Protein AF-A0A535HP55-F1 (afdb_monomer)

Sequence (329 aa):
MASTDVAVPRAIARPRLSALLEREGLVVGVVSAYAASVAYRLPLRVAQDAWFALVGGRQVVRHGLPGSDTLTYWTVGKHWIDQQWIAQAASYGLYSVGGIKLFALSHLALVVLALALVVVAARRRGASPRAVAWTAIVVVYLLALAAGHARTQSFAYPLFALVLLLLLDDVRRPSRRVFLVLPLLALWANVHGSVVLGALLVALHGALVMLRGDRSSRALVRGGLLVAGSAFSLIATPWFAGTLGYYRSTLFNSSFKDILSEWRAPTLTLELLPLYLLAGGALWLLGRNRRRFTAFEQLALLLLLALAFVAQRNIVWLSSPASSSRLRR

Mean predicted aligned error: 6.88 Å

pLDDT: mean 88.11, std 13.31, range [34.81, 98.75]

Radius of gyration: 22.75 Å; Cα contacts (8 Å, |Δi|>4): 404; chains: 1; bounding box: 88×62×53 Å

Secondary structure (DSSP, 8-state):
-------PPP-----HHHHHHHHHHHHHHHHHHHHHHHHHHGGGG--HHHHHHHHHHHHHHHH-S-SB--S-TTTTTSB---TTHHHHHHHHHHHHHHHHHHHHHHHHHHHHHHHHHHHHHHHHTT--HHHHHHHHHHHHHHHHHHS-S--GGGGHHHHHHHHHHHHHHHHHS--GGGGGHHHHHHHHTTT-TTHHHHHHHHHHHHHHHHHSS-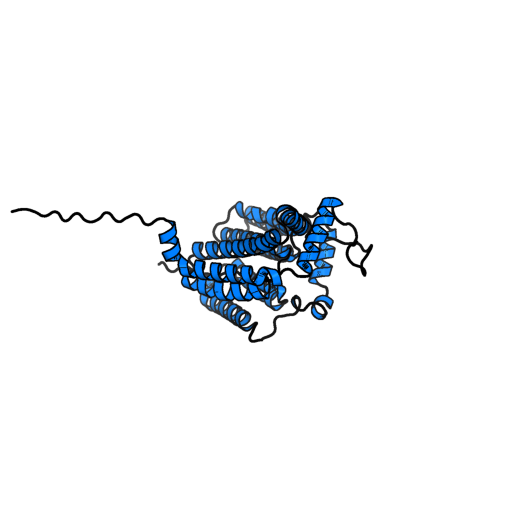--HHHHHHHHHHHHHHHHHHT-STTTTHHHHHHHHHHS-THHHHH-GGGSPPPS-TTTHHHHHHHHHHHHHHHHTGGGS-HHHHHHHHHHHHHHHH-GGGGGGG-----------

Structure (mmCIF, N/CA/C/O backbone):
data_AF-A0A535HP55-F1
#
_entry.id   AF-A0A535HP55-F1
#
loop_
_atom_site.group_PDB
_atom_site.id
_atom_site.type_symbol
_atom_site.label_atom_id
_atom_site.label_alt_id
_atom_site.label_comp_id
_atom_site.label_asym_id
_atom_site.label_entity_id
_atom_site.label_seq_id
_atom_site.pdbx_PDB_ins_code
_atom_site.Cartn_x
_atom_site.Cartn_y
_atom_site.Cartn_z
_atom_site.occupancy
_atom_site.B_iso_or_equiv
_atom_site.auth_seq_id
_atom_site.auth_comp_id
_atom_site.auth_asym_id
_atom_site.auth_atom_id
_atom_site.pdbx_PDB_model_num
ATOM 1 N N . MET A 1 1 ? -63.152 40.080 3.992 1.00 45.03 1 MET A N 1
ATOM 2 C CA . MET A 1 1 ? -61.858 39.682 4.589 1.00 45.03 1 MET A CA 1
ATOM 3 C C . MET A 1 1 ? -61.234 38.637 3.679 1.00 45.03 1 MET A C 1
ATOM 5 O O . MET A 1 1 ? -61.712 37.515 3.660 1.00 45.03 1 MET A O 1
ATOM 9 N N . ALA A 1 2 ? -60.267 39.028 2.846 1.00 44.81 2 ALA A N 1
ATOM 10 C CA . ALA A 1 2 ? -59.559 38.111 1.953 1.00 44.81 2 ALA A CA 1
ATOM 11 C C . ALA A 1 2 ? -58.300 37.599 2.668 1.00 44.81 2 ALA A C 1
ATOM 13 O O . ALA A 1 2 ? -57.432 38.398 3.013 1.00 44.81 2 ALA A O 1
ATOM 14 N N . SER A 1 3 ? -58.221 36.292 2.928 1.00 47.88 3 SER A N 1
ATOM 15 C CA . SER A 1 3 ? -57.005 35.644 3.421 1.00 47.88 3 SER A CA 1
ATOM 16 C C . SER A 1 3 ? -56.069 35.383 2.243 1.00 47.88 3 SER A C 1
ATOM 18 O O . SER A 1 3 ? -56.343 34.540 1.391 1.00 47.88 3 SER A O 1
ATOM 20 N N . THR A 1 4 ? -54.963 36.115 2.175 1.00 49.06 4 THR A N 1
ATOM 21 C CA . THR A 1 4 ? -53.858 35.797 1.271 1.00 49.06 4 THR A CA 1
ATOM 22 C C . THR A 1 4 ? -53.054 34.645 1.866 1.00 49.06 4 THR A C 1
ATOM 24 O O . THR A 1 4 ? -52.194 34.865 2.720 1.00 49.06 4 THR A O 1
ATOM 27 N N . ASP A 1 5 ? -53.341 33.422 1.421 1.00 49.50 5 ASP A N 1
ATOM 28 C CA . ASP A 1 5 ? -52.469 32.269 1.638 1.00 49.50 5 ASP A CA 1
ATOM 29 C C . ASP A 1 5 ? -51.165 32.485 0.861 1.00 49.50 5 ASP A C 1
ATOM 31 O O . ASP A 1 5 ? -51.090 32.339 -0.361 1.00 49.50 5 ASP A O 1
ATOM 35 N N . VAL A 1 6 ? -50.117 32.878 1.584 1.00 53.69 6 VAL A N 1
ATOM 36 C CA . VAL A 1 6 ? -48.756 32.937 1.054 1.00 53.69 6 VAL A CA 1
ATOM 37 C C . VAL A 1 6 ? -48.265 31.501 0.902 1.00 53.69 6 VAL A C 1
ATOM 39 O O . VAL A 1 6 ? -47.894 30.842 1.873 1.00 53.69 6 VAL A O 1
ATOM 42 N N . ALA A 1 7 ? -48.277 31.004 -0.334 1.00 50.25 7 ALA A N 1
ATOM 43 C CA . ALA A 1 7 ? -47.718 29.709 -0.684 1.00 50.25 7 ALA A CA 1
ATOM 44 C C . ALA A 1 7 ? -46.227 29.655 -0.303 1.00 50.25 7 ALA A C 1
ATOM 46 O O . ALA A 1 7 ? -45.380 30.295 -0.927 1.00 50.25 7 ALA A O 1
ATOM 47 N N . VAL A 1 8 ? -45.903 28.874 0.729 1.00 51.91 8 VAL A N 1
ATOM 48 C CA . VAL A 1 8 ? -44.522 28.571 1.121 1.00 51.91 8 VAL A CA 1
ATOM 49 C C . VAL A 1 8 ? -43.860 27.788 -0.023 1.00 51.91 8 VAL A C 1
ATOM 51 O O . VAL A 1 8 ? -44.357 26.714 -0.381 1.00 51.91 8 VAL A O 1
ATOM 54 N N . PRO A 1 9 ? -42.747 28.265 -0.613 1.00 48.34 9 PRO A N 1
ATOM 55 C CA . PRO A 1 9 ? -42.081 27.546 -1.691 1.00 48.34 9 PRO A CA 1
ATOM 56 C C . PRO A 1 9 ? -41.613 26.174 -1.198 1.00 48.34 9 PRO A C 1
ATOM 58 O O . PRO A 1 9 ? -40.853 26.072 -0.232 1.00 48.34 9 PRO A O 1
ATOM 61 N N . ARG A 1 10 ? -42.051 25.101 -1.868 1.00 52.50 10 ARG A N 1
ATOM 62 C CA . ARG A 1 10 ? -41.537 23.745 -1.628 1.00 52.50 10 ARG A CA 1
ATOM 63 C C . ARG A 1 10 ? -40.021 23.757 -1.824 1.00 52.50 10 ARG A C 1
ATOM 65 O O . ARG A 1 10 ? -39.540 24.060 -2.913 1.00 52.50 10 ARG A O 1
ATOM 72 N N . ALA A 1 11 ? -39.278 23.422 -0.769 1.00 54.50 11 ALA A N 1
ATOM 73 C CA . ALA A 1 11 ? -37.826 23.317 -0.807 1.00 54.50 11 ALA A CA 1
ATOM 74 C C . ALA A 1 11 ? -37.400 22.380 -1.948 1.00 54.50 11 ALA A C 1
ATOM 76 O O . ALA A 1 11 ? -37.689 21.183 -1.926 1.00 54.50 11 ALA A O 1
ATOM 77 N N . ILE A 1 12 ? -36.728 22.939 -2.956 1.00 57.19 12 ILE A N 1
ATOM 78 C CA . ILE A 1 12 ? -36.175 22.185 -4.080 1.00 57.19 12 ILE A CA 1
ATOM 79 C C . ILE A 1 12 ? -35.191 21.172 -3.494 1.00 57.19 12 ILE A C 1
ATOM 81 O O . ILE A 1 12 ? -34.205 21.552 -2.855 1.00 57.19 12 ILE A O 1
ATOM 85 N N . ALA A 1 13 ? -35.477 19.881 -3.668 1.00 57.34 13 ALA A N 1
ATOM 86 C CA . ALA A 1 13 ? -34.610 18.806 -3.213 1.00 57.34 13 ALA A CA 1
ATOM 87 C C . ALA A 1 13 ? -33.223 18.988 -3.846 1.00 57.34 13 ALA A C 1
ATOM 89 O O . ALA A 1 13 ? -33.036 18.754 -5.040 1.00 57.34 13 ALA A O 1
ATOM 90 N N . ARG A 1 14 ? -32.246 19.448 -3.052 1.00 59.53 14 ARG A N 1
ATOM 91 C CA . ARG A 1 14 ? -30.867 19.608 -3.520 1.00 59.53 14 ARG A CA 1
ATOM 92 C C . ARG A 1 14 ? -30.363 18.250 -4.022 1.00 59.53 14 ARG A C 1
ATOM 94 O O . ARG A 1 14 ? -30.519 17.255 -3.303 1.00 59.53 14 ARG A O 1
ATOM 101 N N . PRO A 1 15 ? -29.766 18.171 -5.225 1.00 71.88 15 PRO A N 1
ATOM 102 C CA . PRO A 1 15 ? -29.238 16.912 -5.729 1.00 71.88 15 PRO A CA 1
ATOM 103 C C . PRO A 1 15 ? -28.233 16.333 -4.725 1.00 71.88 15 PRO A C 1
ATOM 105 O O . PRO A 1 15 ? -27.434 17.059 -4.137 1.00 71.88 15 PRO A O 1
ATOM 108 N N . ARG A 1 16 ? -28.249 15.009 -4.517 1.00 73.00 16 ARG A N 1
ATOM 109 C CA . ARG A 1 16 ? -27.380 14.315 -3.536 1.00 73.00 16 ARG A CA 1
ATOM 110 C C . ARG A 1 16 ? -25.897 14.698 -3.664 1.00 73.00 16 ARG A C 1
ATOM 112 O O . ARG A 1 16 ? -25.176 14.686 -2.671 1.00 73.00 16 ARG A O 1
ATOM 119 N N . LEU A 1 17 ? -25.468 15.061 -4.874 1.00 70.75 17 LEU A N 1
ATOM 120 C CA . LEU A 1 17 ? -24.122 15.533 -5.174 1.00 70.75 17 LEU A CA 1
ATOM 121 C C . LEU A 1 17 ? -23.814 16.914 -4.570 1.00 70.75 17 LEU A C 1
ATOM 123 O O . LEU A 1 17 ? -22.744 17.075 -3.994 1.00 70.75 17 LEU A O 1
ATOM 127 N N . SER A 1 18 ? -24.728 17.889 -4.630 1.00 73.25 18 SER A N 1
ATOM 128 C CA . SER A 1 18 ? -24.478 19.217 -4.048 1.00 73.25 18 SER A CA 1
ATOM 129 C C . SER A 1 18 ? -24.427 19.153 -2.524 1.00 73.25 18 SER A C 1
ATOM 131 O O . SER A 1 18 ? -23.521 19.713 -1.919 1.00 73.25 18 SER A O 1
ATOM 133 N N . ALA A 1 19 ? -25.298 18.357 -1.900 1.00 74.38 19 ALA A N 1
ATOM 134 C CA . ALA A 1 19 ? -25.246 18.113 -0.459 1.00 74.38 19 ALA A CA 1
ATOM 135 C C . ALA A 1 19 ? -23.953 17.393 -0.016 1.00 74.38 19 ALA A C 1
ATOM 137 O O . ALA A 1 19 ? -23.460 17.625 1.090 1.00 74.38 19 ALA A O 1
ATOM 138 N N . LEU A 1 20 ? -23.389 16.518 -0.859 1.00 75.25 20 LEU A N 1
ATOM 139 C CA . LEU A 1 20 ? -22.095 15.876 -0.607 1.00 75.25 20 LEU A CA 1
ATOM 140 C C . LEU A 1 20 ? -20.943 16.880 -0.736 1.00 75.25 20 LEU A C 1
ATOM 142 O O . LEU A 1 20 ? -20.085 16.926 0.142 1.00 75.25 20 LEU A O 1
ATOM 146 N N . LEU A 1 21 ? -20.939 17.695 -1.793 1.00 77.25 21 LEU A N 1
ATOM 147 C CA . LEU A 1 21 ? -19.923 18.725 -2.025 1.00 77.25 21 LEU A CA 1
ATOM 148 C C . LEU A 1 21 ? -19.957 19.817 -0.950 1.00 77.25 21 LEU A C 1
ATOM 150 O O . LEU A 1 21 ? -18.907 20.259 -0.504 1.00 77.25 21 LEU A O 1
ATOM 154 N N . GLU A 1 22 ? -21.131 20.193 -0.449 1.00 80.00 22 GLU A N 1
ATOM 155 C CA . GLU A 1 22 ? -21.254 21.119 0.683 1.00 80.00 22 GLU A CA 1
ATOM 156 C C . GLU A 1 22 ? -20.655 20.534 1.974 1.00 80.00 22 GLU A C 1
ATOM 158 O O . GLU A 1 22 ? -20.048 21.252 2.768 1.00 80.00 22 GLU A O 1
ATOM 163 N N . ARG A 1 23 ? -20.787 19.218 2.192 1.00 79.75 23 ARG A N 1
ATOM 164 C CA . ARG A 1 23 ? -20.286 18.539 3.402 1.00 79.75 23 ARG A CA 1
ATOM 165 C C . ARG A 1 23 ? -18.803 18.188 3.341 1.00 79.75 23 ARG A C 1
ATOM 167 O O . ARG A 1 23 ? -18.125 18.237 4.366 1.00 79.75 23 ARG A O 1
ATOM 174 N N . GLU A 1 24 ? -18.317 17.799 2.168 1.00 84.19 24 GLU A N 1
ATOM 175 C CA . GLU A 1 24 ? -16.974 17.245 1.957 1.00 84.19 24 GLU A CA 1
ATOM 176 C C . GLU A 1 24 ? -16.098 18.130 1.061 1.00 84.19 24 GLU A C 1
ATOM 178 O O . GLU A 1 24 ? -14.991 17.728 0.710 1.00 84.19 24 GLU A O 1
ATOM 183 N N . GLY A 1 25 ? -16.553 19.333 0.697 1.00 85.12 25 GLY A N 1
ATOM 184 C CA . GLY A 1 25 ? -15.911 20.191 -0.304 1.00 85.12 25 GLY A CA 1
ATOM 185 C C . GLY A 1 25 ? -14.436 20.472 -0.037 1.00 85.12 25 GLY A C 1
ATOM 186 O O . GLY A 1 25 ? -13.638 20.454 -0.966 1.00 85.12 25 GLY A O 1
ATOM 187 N N . LEU A 1 26 ? -14.039 20.621 1.233 1.00 85.62 26 LEU A N 1
ATOM 188 C CA . LEU A 1 26 ? -12.627 20.760 1.611 1.00 85.62 26 LEU A CA 1
ATOM 189 C C . LEU A 1 26 ? -11.808 19.504 1.284 1.00 85.62 26 LEU A C 1
ATOM 191 O O . LEU A 1 26 ? -10.712 19.603 0.745 1.00 85.62 26 LEU A O 1
ATOM 195 N N . VAL A 1 27 ? -12.336 18.319 1.592 1.00 85.62 27 VAL A N 1
ATOM 196 C CA . VAL A 1 27 ? -11.650 17.045 1.333 1.00 85.62 27 VAL A CA 1
ATOM 197 C C . VAL A 1 27 ? -11.573 16.785 -0.170 1.00 85.62 27 VAL A C 1
ATOM 199 O O . VAL A 1 27 ? -10.510 16.436 -0.679 1.00 85.62 27 VAL A O 1
ATOM 202 N N . VAL A 1 28 ? -12.677 17.015 -0.886 1.00 86.50 28 VAL A N 1
ATOM 203 C CA . VAL A 1 28 ? -12.730 16.917 -2.350 1.00 86.50 28 VAL A CA 1
ATOM 204 C C . VAL A 1 28 ? -11.748 17.898 -2.983 1.00 86.50 28 VAL A C 1
ATOM 206 O O . VAL A 1 28 ? -11.004 17.504 -3.876 1.00 86.50 28 VAL A O 1
ATOM 209 N N . GLY A 1 29 ? -11.682 19.136 -2.491 1.00 88.44 29 GLY A N 1
ATOM 210 C CA . GLY A 1 29 ? -10.739 20.152 -2.952 1.00 88.44 29 GLY A CA 1
ATOM 211 C C . GLY A 1 29 ? -9.283 19.724 -2.776 1.00 88.44 29 GLY A C 1
ATOM 212 O O . GLY A 1 29 ? -8.519 19.792 -3.731 1.00 88.44 29 GLY A O 1
ATOM 213 N N . VAL A 1 30 ? -8.907 19.202 -1.602 1.00 87.44 30 VAL A N 1
ATOM 214 C CA . VAL A 1 30 ? -7.539 18.715 -1.333 1.00 87.44 30 VAL A CA 1
ATOM 215 C C . VAL A 1 30 ? -7.168 17.539 -2.240 1.00 87.44 30 VAL A C 1
ATOM 217 O O . VAL A 1 30 ? -6.101 17.549 -2.855 1.00 87.44 30 VAL A O 1
ATOM 220 N N . VAL A 1 31 ? -8.047 16.540 -2.367 1.00 86.50 31 VAL A N 1
ATOM 221 C CA . VAL A 1 31 ? -7.800 15.374 -3.234 1.00 86.50 31 VAL A CA 1
ATOM 222 C C . VAL A 1 31 ? -7.743 15.786 -4.708 1.00 86.50 31 VAL A C 1
ATOM 224 O O . VAL A 1 31 ? -6.896 15.290 -5.448 1.00 86.50 31 VAL A O 1
ATOM 227 N N . SER A 1 32 ? -8.587 16.729 -5.135 1.00 88.62 32 SER A N 1
ATOM 228 C CA . SER A 1 32 ? -8.591 17.243 -6.511 1.00 88.62 32 SER A CA 1
ATOM 229 C C . SER A 1 32 ? -7.343 18.070 -6.812 1.00 88.62 32 SER A C 1
ATOM 231 O O . SER A 1 32 ? -6.743 17.896 -7.868 1.00 88.62 32 SER A O 1
ATOM 233 N N . ALA A 1 33 ? -6.900 18.916 -5.878 1.00 88.25 33 ALA A N 1
ATOM 234 C CA . ALA A 1 33 ? -5.664 19.684 -6.008 1.00 88.25 33 ALA A CA 1
ATOM 235 C C . ALA A 1 33 ? -4.439 18.764 -6.093 1.00 88.25 33 ALA A C 1
ATOM 237 O O . ALA A 1 33 ? -3.553 18.981 -6.922 1.00 88.25 33 ALA A O 1
ATOM 238 N N . TYR A 1 34 ? -4.413 17.691 -5.295 1.00 86.00 34 TYR A N 1
ATOM 239 C CA . TYR A 1 34 ? -3.396 16.652 -5.427 1.00 86.00 34 TYR A CA 1
ATOM 240 C C . TYR A 1 34 ? -3.425 15.998 -6.805 1.00 86.00 34 TYR A C 1
ATOM 242 O O . TYR A 1 34 ? -2.394 15.932 -7.472 1.00 86.00 34 TYR A O 1
ATOM 250 N N . ALA A 1 35 ? -4.605 15.545 -7.235 1.00 87.25 35 ALA A N 1
ATOM 251 C CA . ALA A 1 35 ? -4.769 14.866 -8.509 1.00 87.25 35 ALA A CA 1
ATOM 252 C C . ALA A 1 35 ? -4.332 15.756 -9.680 1.00 87.25 35 ALA A C 1
ATOM 254 O O . ALA A 1 35 ? -3.587 15.300 -10.544 1.00 87.25 35 ALA A O 1
ATOM 255 N N . ALA A 1 36 ? -4.708 17.037 -9.661 1.00 88.50 36 ALA A N 1
ATOM 256 C CA . ALA A 1 36 ? -4.279 18.029 -10.640 1.00 88.50 36 ALA A CA 1
ATOM 257 C C . ALA A 1 36 ? -2.757 18.241 -10.614 1.00 88.50 36 ALA A C 1
ATOM 259 O O . ALA A 1 36 ? -2.116 18.242 -11.662 1.00 88.50 36 ALA A O 1
ATOM 260 N N . SER A 1 37 ? -2.156 18.351 -9.426 1.00 85.62 37 SER A N 1
ATOM 261 C CA . SER A 1 37 ? -0.703 18.486 -9.265 1.00 85.62 37 SER A CA 1
ATOM 262 C C . SER A 1 37 ? 0.064 17.275 -9.810 1.00 85.62 37 SER A C 1
ATOM 264 O O . SER A 1 37 ? 1.103 17.443 -10.451 1.00 85.62 37 SER A O 1
ATOM 266 N N . VAL A 1 38 ? -0.419 16.057 -9.550 1.00 82.81 38 VAL A N 1
ATOM 267 C CA . VAL A 1 38 ? 0.184 14.827 -10.083 1.00 82.81 38 VAL A CA 1
ATOM 268 C C . VAL A 1 38 ? -0.007 14.761 -11.592 1.00 82.81 38 VAL A C 1
ATOM 270 O O . VAL A 1 38 ? 0.970 14.531 -12.291 1.00 82.81 38 VAL A O 1
ATOM 273 N N . ALA A 1 39 ? -1.214 15.029 -12.102 1.00 86.62 39 ALA A N 1
ATOM 274 C CA . ALA A 1 39 ? -1.507 15.040 -13.535 1.00 86.62 39 ALA A CA 1
ATOM 275 C C . ALA A 1 39 ? -0.613 16.028 -14.300 1.00 86.62 39 ALA A C 1
ATOM 277 O O . ALA A 1 39 ? -0.044 15.671 -15.329 1.00 86.62 39 ALA A O 1
ATOM 278 N N . TYR A 1 40 ? -0.431 17.239 -13.766 1.00 87.88 40 TYR A N 1
ATOM 279 C CA . TYR A 1 40 ? 0.435 18.264 -14.349 1.00 87.88 40 TYR A CA 1
ATOM 280 C C . TYR A 1 40 ? 1.902 17.819 -14.412 1.00 87.88 40 TYR A C 1
ATOM 282 O O . TYR A 1 40 ? 2.579 18.022 -15.416 1.00 87.88 40 TYR A O 1
ATOM 290 N N . ARG A 1 41 ? 2.399 17.167 -13.352 1.00 86.25 41 ARG A N 1
ATOM 291 C CA . ARG A 1 41 ? 3.793 16.698 -13.276 1.00 86.25 41 ARG A CA 1
ATOM 292 C C . ARG A 1 41 ? 4.017 15.335 -13.922 1.00 86.25 41 ARG A C 1
ATOM 294 O O . ARG A 1 41 ? 5.162 14.919 -14.049 1.00 86.25 41 ARG A O 1
ATOM 301 N N . LEU A 1 42 ? 2.958 14.642 -14.324 1.00 82.75 42 LEU A N 1
ATOM 302 C CA . LEU A 1 42 ? 2.990 13.250 -14.754 1.00 82.75 42 LEU A CA 1
ATOM 303 C C . LEU A 1 42 ? 4.013 12.950 -15.868 1.00 82.75 42 LEU A C 1
ATOM 305 O O . LEU A 1 42 ? 4.702 11.936 -15.749 1.00 82.75 42 LEU A O 1
ATOM 309 N N . PRO A 1 43 ? 4.209 13.816 -16.889 1.00 84.69 43 PRO A N 1
ATOM 310 C CA . PRO A 1 43 ? 5.248 13.601 -17.899 1.00 84.69 43 PRO A CA 1
ATOM 311 C C . PRO A 1 43 ? 6.665 13.530 -17.311 1.00 84.69 43 PRO A C 1
ATOM 313 O O . PRO A 1 43 ? 7.485 12.752 -17.782 1.00 84.69 43 PRO A O 1
ATOM 316 N N . LEU A 1 44 ? 6.935 14.286 -16.241 1.00 84.44 44 LEU A N 1
ATOM 317 C CA . LEU A 1 44 ? 8.222 14.309 -15.533 1.00 84.44 44 LEU A CA 1
ATOM 318 C C . LEU A 1 44 ? 8.368 13.159 -14.524 1.00 84.44 44 LEU A C 1
ATOM 320 O O . LEU A 1 44 ? 9.391 13.037 -13.858 1.00 84.44 44 LEU A O 1
ATOM 324 N N . ARG A 1 45 ? 7.323 12.344 -14.355 1.00 83.94 45 ARG A N 1
ATOM 325 C CA . ARG A 1 45 ? 7.231 11.295 -13.330 1.00 83.94 45 ARG A CA 1
ATOM 326 C C . ARG A 1 45 ? 7.228 9.880 -13.907 1.00 83.94 45 ARG A C 1
ATOM 328 O O . ARG A 1 45 ? 7.141 8.911 -13.149 1.00 83.94 45 ARG A O 1
ATOM 335 N N . VAL A 1 46 ? 7.374 9.754 -15.224 1.00 88.12 46 VAL A N 1
ATOM 336 C CA . VAL A 1 46 ? 7.710 8.502 -15.910 1.00 88.12 46 VAL A CA 1
ATOM 337 C C . VAL A 1 46 ? 9.234 8.392 -15.962 1.00 88.12 46 VAL A C 1
ATOM 339 O O . VAL A 1 46 ? 9.886 9.021 -16.790 1.00 88.12 46 VAL A O 1
ATOM 342 N N . ALA A 1 47 ? 9.799 7.617 -15.039 1.00 87.38 47 ALA A N 1
ATOM 343 C CA . ALA A 1 47 ? 11.244 7.465 -14.869 1.00 87.38 47 ALA A CA 1
ATOM 344 C C . ALA A 1 47 ? 11.705 6.022 -15.151 1.00 87.38 47 ALA A C 1
ATOM 346 O O . ALA A 1 47 ? 10.944 5.206 -15.670 1.00 87.38 47 ALA A O 1
ATOM 347 N N . GLN A 1 48 ? 12.952 5.700 -14.797 1.00 88.88 48 GLN A N 1
ATOM 348 C CA . GLN A 1 48 ? 13.588 4.397 -15.040 1.00 88.88 48 GLN A CA 1
ATOM 349 C C . GLN A 1 48 ? 12.715 3.187 -14.653 1.00 88.88 48 GLN A C 1
ATOM 351 O O . GLN A 1 48 ? 12.546 2.275 -15.457 1.00 88.88 48 GLN A O 1
ATOM 356 N N . ASP A 1 49 ? 12.077 3.215 -13.478 1.00 88.94 49 ASP A N 1
ATOM 357 C CA . ASP A 1 49 ? 11.265 2.094 -12.985 1.00 88.94 49 ASP A CA 1
ATOM 358 C C . ASP A 1 49 ? 9.984 1.898 -13.806 1.00 88.94 49 ASP A C 1
ATOM 360 O O . ASP A 1 49 ? 9.498 0.777 -13.943 1.00 88.94 49 ASP A O 1
ATOM 364 N N . ALA A 1 50 ? 9.437 2.980 -14.373 1.00 93.06 50 ALA A N 1
ATOM 365 C CA . ALA A 1 50 ? 8.286 2.911 -15.266 1.00 93.06 50 ALA A CA 1
ATOM 366 C C . ALA A 1 50 ? 8.660 2.184 -16.559 1.00 93.06 50 ALA A C 1
ATOM 368 O O . ALA A 1 50 ? 7.967 1.261 -16.980 1.00 93.06 50 ALA A O 1
ATOM 369 N N . TRP A 1 51 ? 9.787 2.567 -17.165 1.00 93.69 51 TRP A N 1
ATOM 370 C CA . TRP A 1 51 ? 10.292 1.920 -18.374 1.00 93.69 51 TRP A CA 1
ATOM 371 C C . TRP A 1 51 ? 10.637 0.456 -18.123 1.00 93.69 51 TRP A C 1
ATOM 373 O O . TRP A 1 51 ? 10.257 -0.400 -18.922 1.00 93.69 51 TRP A O 1
ATOM 383 N N . PHE A 1 52 ? 11.265 0.157 -16.983 1.00 93.50 52 PHE A N 1
ATOM 384 C CA . PHE A 1 52 ? 11.533 -1.216 -16.568 1.00 93.50 52 PHE A CA 1
ATOM 385 C C . PHE A 1 52 ? 10.235 -2.021 -16.425 1.00 93.50 52 PHE A C 1
ATOM 387 O O . PHE A 1 52 ? 10.145 -3.124 -16.955 1.00 93.50 52 PHE A O 1
ATOM 394 N N . ALA A 1 53 ? 9.192 -1.450 -15.815 1.00 94.75 53 ALA A N 1
ATOM 395 C CA . ALA A 1 53 ? 7.892 -2.106 -15.689 1.00 94.75 53 ALA A CA 1
ATOM 396 C C . ALA A 1 53 ? 7.237 -2.413 -17.046 1.00 94.75 53 ALA A C 1
ATOM 398 O O . ALA A 1 53 ? 6.658 -3.484 -17.221 1.00 94.75 53 ALA A O 1
ATOM 399 N N . LEU A 1 54 ? 7.338 -1.498 -18.016 1.00 96.81 54 LEU A N 1
ATOM 400 C CA . LEU A 1 54 ? 6.793 -1.697 -19.362 1.00 96.81 54 LEU A CA 1
ATOM 401 C C . LEU A 1 54 ? 7.571 -2.755 -20.152 1.00 96.81 54 LEU A C 1
ATOM 403 O O . LEU A 1 54 ? 6.969 -3.579 -20.842 1.00 96.81 54 LEU A O 1
ATOM 407 N N . VAL A 1 55 ? 8.903 -2.739 -20.065 1.00 95.62 55 VAL A N 1
ATOM 408 C CA . VAL A 1 55 ? 9.759 -3.723 -20.739 1.00 95.62 55 VAL A CA 1
ATOM 409 C C . VAL A 1 55 ? 9.592 -5.104 -20.109 1.00 95.62 55 VAL A C 1
ATOM 411 O O . VAL A 1 55 ? 9.361 -6.061 -20.845 1.00 95.62 55 VAL A O 1
ATOM 414 N N . GLY A 1 56 ? 9.635 -5.207 -18.779 1.00 95.12 56 GLY A N 1
ATOM 415 C CA . GLY A 1 56 ? 9.395 -6.454 -18.053 1.00 95.12 56 GLY A CA 1
ATOM 416 C C . GLY A 1 56 ? 8.000 -7.015 -18.330 1.00 95.12 56 GLY A C 1
ATOM 417 O O . GLY A 1 56 ? 7.861 -8.175 -18.706 1.00 95.12 56 GLY A O 1
ATOM 418 N N . GLY A 1 57 ? 6.972 -6.161 -18.335 1.00 96.69 57 GLY A N 1
ATOM 419 C CA . GLY A 1 57 ? 5.607 -6.565 -18.676 1.00 96.69 57 GLY A CA 1
ATOM 420 C C . GLY A 1 57 ? 5.478 -7.100 -20.100 1.00 96.69 57 GLY A C 1
ATOM 421 O O . GLY A 1 57 ? 4.802 -8.102 -20.327 1.00 96.69 57 GLY A O 1
ATOM 422 N N . ARG A 1 58 ? 6.178 -6.484 -21.062 1.00 96.94 58 ARG A N 1
ATOM 423 C CA . ARG A 1 58 ? 6.256 -6.995 -22.437 1.00 96.94 58 ARG A CA 1
ATOM 424 C C . ARG A 1 58 ? 6.928 -8.364 -22.497 1.00 96.94 58 ARG A C 1
ATOM 426 O O . ARG A 1 58 ? 6.466 -9.208 -23.261 1.00 96.94 58 ARG A O 1
ATOM 433 N N . GLN A 1 59 ? 8.001 -8.579 -21.732 1.00 95.56 59 GLN A N 1
ATOM 434 C CA . GLN A 1 59 ? 8.666 -9.883 -21.657 1.00 95.56 59 GLN A CA 1
ATOM 435 C C . GLN A 1 59 ? 7.725 -10.943 -21.089 1.00 95.56 59 GLN A C 1
ATOM 437 O O . GLN A 1 59 ? 7.536 -11.973 -21.727 1.00 95.56 59 GLN A O 1
ATOM 442 N N . VAL A 1 60 ? 7.059 -10.644 -19.971 1.00 96.00 60 VAL A N 1
ATOM 443 C CA . VAL A 1 60 ? 6.093 -11.546 -19.329 1.00 96.00 60 VAL A CA 1
ATOM 444 C C . VAL A 1 60 ? 4.974 -11.946 -20.288 1.00 96.00 60 VAL A C 1
ATOM 446 O O . VAL A 1 60 ? 4.657 -13.125 -20.412 1.00 96.00 60 VAL A O 1
ATOM 449 N N . VAL A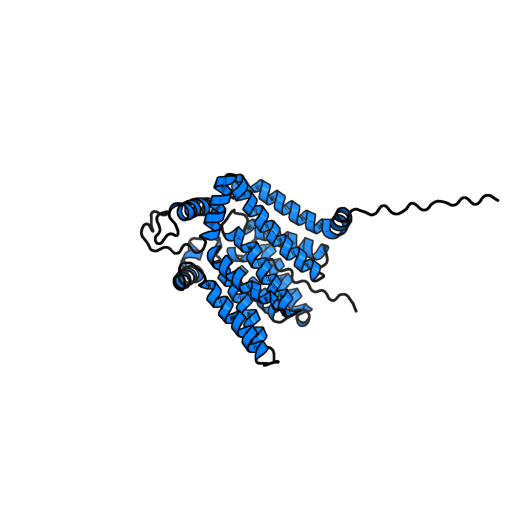 1 61 ? 4.394 -10.981 -21.006 1.00 96.56 61 VAL A N 1
ATOM 450 C CA . VAL A 1 61 ? 3.287 -11.244 -21.939 1.00 96.56 61 VAL A CA 1
ATOM 451 C C . VAL A 1 61 ? 3.734 -12.037 -23.172 1.00 96.56 61 VAL A C 1
ATOM 453 O O . VAL A 1 61 ? 2.958 -12.844 -23.675 1.00 96.56 61 VAL A O 1
ATOM 456 N N . ARG A 1 62 ? 4.954 -11.820 -23.682 1.00 95.81 62 ARG A N 1
ATOM 457 C CA . ARG A 1 62 ? 5.430 -12.467 -24.921 1.00 95.81 62 ARG A CA 1
ATOM 458 C C . ARG A 1 62 ? 6.126 -13.807 -24.705 1.00 95.81 62 ARG A C 1
ATOM 460 O O . ARG A 1 62 ? 6.026 -14.669 -25.569 1.00 95.81 62 ARG A O 1
ATOM 467 N N . HIS A 1 63 ? 6.843 -13.964 -23.598 1.00 94.44 63 HIS A N 1
ATOM 468 C CA . HIS A 1 63 ? 7.741 -15.099 -23.362 1.00 94.44 63 HIS A CA 1
ATOM 469 C C . HIS A 1 63 ? 7.429 -15.852 -22.062 1.00 94.44 63 HIS A C 1
ATOM 471 O O . HIS A 1 63 ? 8.065 -16.863 -21.776 1.00 94.44 63 HIS A O 1
ATOM 477 N N . GLY A 1 64 ? 6.448 -15.392 -21.281 1.00 93.81 64 GLY A N 1
ATOM 478 C CA . GLY A 1 64 ? 6.142 -15.949 -19.970 1.00 93.81 64 GLY A CA 1
ATOM 479 C C . GLY A 1 64 ? 7.047 -15.402 -18.866 1.00 93.81 64 GLY A C 1
ATOM 480 O O . GLY A 1 64 ? 7.798 -14.443 -19.045 1.00 93.81 64 GLY A O 1
ATOM 481 N N . LEU A 1 65 ? 6.931 -15.992 -17.678 1.00 93.94 65 LEU A N 1
ATOM 482 C CA . LEU A 1 65 ? 7.629 -15.519 -16.484 1.00 93.94 65 LEU A CA 1
ATOM 483 C C . LEU A 1 65 ? 9.148 -15.731 -16.608 1.00 93.94 65 LEU A C 1
ATOM 485 O O . LEU A 1 65 ? 9.576 -16.833 -16.958 1.00 93.94 65 LEU A O 1
ATOM 489 N N . PRO A 1 66 ? 9.976 -14.719 -16.289 1.00 88.62 66 PRO A N 1
ATOM 490 C CA . PRO A 1 66 ? 11.421 -14.851 -16.400 1.00 88.62 66 PRO A CA 1
ATOM 491 C C . PRO A 1 66 ? 11.974 -15.801 -15.326 1.00 88.62 66 PRO A C 1
ATOM 493 O O . PRO A 1 66 ? 11.623 -15.704 -14.150 1.00 88.62 66 PRO A O 1
ATOM 496 N N . GLY A 1 67 ? 12.867 -16.709 -15.731 1.00 87.81 67 GLY A N 1
ATOM 497 C CA . GLY A 1 67 ? 13.682 -17.527 -14.816 1.00 87.81 67 GLY A CA 1
ATOM 498 C C . GLY A 1 67 ? 15.085 -16.958 -14.563 1.00 87.81 67 GLY A C 1
ATOM 499 O O . GLY A 1 67 ? 15.732 -17.290 -13.565 1.00 87.81 67 GLY A O 1
ATOM 500 N N . SER A 1 68 ? 15.548 -16.081 -15.455 1.00 92.00 68 SER A N 1
ATOM 501 C CA . SER A 1 68 ? 16.840 -15.400 -15.397 1.00 92.00 68 SER A CA 1
ATOM 502 C C . SER A 1 68 ? 16.721 -13.974 -15.927 1.00 92.00 68 SER A C 1
ATOM 504 O O . SER A 1 68 ? 15.843 -13.675 -16.740 1.00 92.00 68 SER A O 1
ATOM 506 N N . ASP A 1 69 ? 17.619 -13.098 -15.496 1.00 92.25 69 ASP A N 1
ATOM 507 C CA . ASP A 1 69 ? 17.693 -11.735 -16.008 1.00 92.25 69 ASP A CA 1
ATOM 508 C C . ASP A 1 69 ? 18.215 -11.724 -17.454 1.00 92.25 69 ASP A C 1
ATOM 510 O O . ASP A 1 69 ? 19.246 -12.315 -17.782 1.00 92.25 69 ASP A O 1
ATOM 514 N N . THR A 1 70 ? 17.463 -11.058 -18.324 1.00 90.69 70 THR A N 1
ATOM 515 C CA . THR A 1 70 ? 17.774 -10.831 -19.745 1.00 90.69 70 THR A CA 1
ATOM 516 C C . THR A 1 70 ? 17.766 -9.343 -20.101 1.00 90.69 70 THR A C 1
ATOM 518 O O . THR A 1 70 ? 17.985 -8.979 -21.254 1.00 90.69 70 THR A O 1
ATOM 521 N N . LEU A 1 71 ? 17.476 -8.479 -19.125 1.00 89.19 71 LEU A N 1
ATOM 522 C CA . LEU A 1 71 ? 17.230 -7.055 -19.318 1.00 89.19 71 LEU A CA 1
ATOM 523 C C . LEU A 1 71 ? 18.428 -6.202 -18.920 1.00 89.19 71 LEU A C 1
ATOM 525 O O . LEU A 1 71 ? 18.626 -5.142 -19.512 1.00 89.19 71 LEU A O 1
ATOM 529 N N . THR A 1 72 ? 19.211 -6.628 -17.927 1.00 88.88 72 THR A N 1
ATOM 530 C CA . THR A 1 72 ? 20.345 -5.835 -17.441 1.00 88.88 72 THR A CA 1
ATOM 531 C C . THR A 1 72 ? 21.690 -6.466 -17.802 1.00 88.88 72 THR A C 1
ATOM 533 O O . THR A 1 72 ? 21.867 -7.681 -17.759 1.00 88.88 72 THR A O 1
ATOM 536 N N . TYR A 1 73 ? 22.659 -5.618 -18.162 1.00 90.75 73 TYR A N 1
ATOM 537 C CA . TYR A 1 73 ? 23.977 -6.053 -18.636 1.00 90.75 73 TYR A CA 1
ATOM 538 C C . TYR A 1 73 ? 24.774 -6.814 -17.566 1.00 90.75 73 TYR A C 1
ATOM 540 O O . TYR A 1 73 ? 25.351 -7.860 -17.842 1.00 90.75 73 TYR A O 1
ATOM 548 N N . TRP A 1 74 ? 24.785 -6.311 -16.327 1.00 90.94 74 TRP A N 1
ATOM 549 C CA . TRP A 1 74 ? 25.624 -6.854 -15.253 1.00 90.94 74 TRP A CA 1
ATOM 550 C C . TRP A 1 74 ? 25.118 -8.174 -14.672 1.00 90.94 74 TRP A C 1
ATOM 552 O O . TRP A 1 74 ? 25.918 -8.966 -14.175 1.00 90.94 74 TRP A O 1
ATOM 562 N N . THR A 1 75 ? 23.805 -8.415 -14.707 1.00 91.94 75 THR A N 1
ATOM 563 C CA . THR A 1 75 ? 23.202 -9.634 -14.153 1.00 91.94 75 THR A CA 1
ATOM 564 C C . THR A 1 75 ? 22.612 -10.550 -15.214 1.00 91.94 75 THR A C 1
ATOM 566 O O . THR A 1 75 ? 21.923 -11.504 -14.861 1.00 91.94 75 THR A O 1
ATOM 569 N N . VAL A 1 76 ? 22.943 -10.343 -16.492 1.00 93.38 76 VAL A N 1
ATOM 570 C CA . VAL A 1 76 ? 22.514 -11.224 -17.583 1.00 93.38 76 VAL A CA 1
ATOM 571 C C . VAL A 1 76 ? 22.804 -12.698 -17.261 1.00 93.38 76 VAL A C 1
ATOM 573 O O . VAL A 1 76 ? 23.886 -13.065 -16.798 1.00 93.38 76 VAL A O 1
ATOM 576 N N . GLY A 1 77 ? 21.795 -13.551 -17.442 1.00 92.75 77 GLY A N 1
ATOM 577 C CA . GLY A 1 77 ? 21.862 -14.985 -17.155 1.00 92.75 77 GLY A CA 1
ATOM 578 C C . GLY A 1 77 ? 21.812 -15.361 -15.668 1.00 92.75 77 GLY A C 1
ATOM 579 O O . GLY A 1 77 ? 21.729 -16.546 -15.349 1.00 92.75 77 GLY A O 1
ATOM 580 N N . LYS A 1 78 ? 21.825 -14.401 -14.732 1.00 92.81 78 LYS A N 1
ATOM 581 C CA . LYS A 1 78 ? 21.633 -14.690 -13.302 1.00 92.81 78 LYS A CA 1
ATOM 582 C C . LYS A 1 78 ? 20.174 -15.024 -13.018 1.00 92.81 78 LYS A C 1
ATOM 584 O O . LYS A 1 78 ? 19.271 -14.465 -13.633 1.00 92.81 78 LYS A O 1
ATOM 589 N N . HIS A 1 79 ? 19.946 -15.918 -12.056 1.00 90.88 79 HIS A N 1
ATOM 590 C CA . HIS A 1 79 ? 18.597 -16.250 -11.606 1.00 90.88 79 HIS A CA 1
ATOM 591 C C . HIS A 1 79 ? 17.874 -14.997 -11.100 1.00 90.88 79 HIS A C 1
ATOM 593 O O . HIS A 1 79 ? 18.421 -14.243 -10.292 1.00 90.88 79 HIS A O 1
ATOM 599 N N . TRP A 1 80 ? 16.643 -14.793 -11.564 1.00 89.75 80 TRP A N 1
ATOM 600 C CA . TRP A 1 80 ? 15.838 -13.630 -11.220 1.00 89.75 80 TRP A CA 1
ATOM 601 C C . TRP A 1 80 ? 14.415 -14.054 -10.865 1.00 89.75 80 TRP A C 1
ATOM 603 O O . TRP A 1 80 ? 13.779 -14.814 -11.590 1.00 89.75 80 TRP A O 1
ATOM 613 N N . ILE A 1 81 ? 13.929 -13.547 -9.733 1.00 91.25 81 ILE A N 1
ATOM 614 C CA . ILE A 1 81 ? 12.547 -13.705 -9.287 1.00 91.25 81 ILE A CA 1
ATOM 615 C C . ILE A 1 81 ? 11.852 -12.368 -9.488 1.00 91.25 81 ILE A C 1
ATOM 617 O O . ILE A 1 81 ? 12.070 -11.423 -8.722 1.00 91.25 81 ILE A O 1
ATOM 621 N N . ASP A 1 82 ? 11.000 -12.297 -10.506 1.00 91.19 82 ASP A N 1
ATOM 622 C CA . ASP A 1 82 ? 10.233 -11.092 -10.796 1.00 91.19 82 ASP A CA 1
ATOM 623 C C . ASP A 1 82 ? 8.903 -11.078 -10.038 1.00 91.19 82 ASP A C 1
ATOM 625 O O . ASP A 1 82 ? 7.814 -11.295 -10.573 1.00 91.19 82 ASP A O 1
ATOM 629 N N . GLN A 1 83 ? 9.000 -10.815 -8.738 1.00 90.94 83 GLN A N 1
ATOM 630 C CA . GLN A 1 83 ? 7.867 -10.847 -7.816 1.00 90.94 83 GLN A CA 1
ATOM 631 C C . GLN A 1 83 ? 6.703 -9.915 -8.218 1.00 90.94 83 GLN A C 1
ATOM 633 O O . GLN A 1 83 ? 5.571 -10.135 -7.799 1.00 90.94 83 GLN A O 1
ATOM 638 N N . GLN A 1 84 ? 6.952 -8.892 -9.035 1.00 94.94 84 GLN A N 1
ATOM 639 C CA . GLN A 1 84 ? 5.982 -7.858 -9.415 1.00 94.94 84 GLN A CA 1
ATOM 640 C C . GLN A 1 84 ? 5.397 -8.055 -10.826 1.00 94.94 84 GLN A C 1
ATOM 642 O O . GLN A 1 84 ? 4.843 -7.116 -11.407 1.00 94.94 84 GLN A O 1
ATOM 647 N N . TRP A 1 85 ? 5.511 -9.262 -11.387 1.00 96.25 85 TRP A N 1
ATOM 648 C CA . TRP A 1 85 ? 5.120 -9.579 -12.762 1.00 96.25 85 TRP A CA 1
ATOM 649 C C . TRP A 1 85 ? 3.675 -9.192 -13.121 1.00 96.25 85 TRP A C 1
ATOM 651 O O . TRP A 1 85 ? 3.450 -8.734 -14.239 1.00 96.25 85 TRP A O 1
ATOM 661 N N . ILE A 1 86 ? 2.692 -9.298 -12.206 1.00 97.69 86 ILE A N 1
ATOM 662 C CA . ILE A 1 86 ? 1.303 -8.885 -12.502 1.00 97.69 86 ILE A CA 1
ATOM 663 C C . ILE A 1 86 ? 1.241 -7.380 -12.726 1.00 97.69 86 ILE A C 1
ATOM 665 O O . ILE A 1 86 ? 0.609 -6.921 -13.676 1.00 97.69 86 ILE A O 1
ATOM 669 N N . ALA A 1 87 ? 1.900 -6.598 -11.867 1.00 97.75 87 ALA A N 1
ATOM 670 C CA . ALA A 1 87 ? 1.915 -5.147 -12.006 1.00 97.75 87 ALA A CA 1
ATOM 671 C C . ALA A 1 87 ? 2.615 -4.725 -13.299 1.00 97.75 87 ALA A C 1
ATOM 673 O O . ALA A 1 87 ? 2.164 -3.795 -13.966 1.00 97.75 87 ALA A O 1
ATOM 674 N N . GLN A 1 88 ? 3.686 -5.420 -13.683 1.00 97.44 88 GLN A N 1
ATOM 675 C CA . GLN A 1 88 ? 4.367 -5.175 -14.948 1.00 97.44 88 GLN A CA 1
ATOM 676 C C . GLN A 1 88 ? 3.498 -5.545 -16.157 1.00 97.44 88 GLN A C 1
ATOM 678 O O . GLN A 1 88 ? 3.326 -4.726 -17.057 1.00 97.44 88 GLN A O 1
ATOM 683 N N . ALA A 1 89 ? 2.894 -6.737 -16.169 1.00 98.12 89 ALA A N 1
ATOM 684 C CA . ALA A 1 89 ? 2.004 -7.181 -17.240 1.00 98.12 89 ALA A CA 1
ATOM 685 C C . ALA A 1 89 ? 0.797 -6.240 -17.393 1.00 98.12 89 ALA A C 1
ATOM 687 O O . ALA A 1 89 ? 0.476 -5.826 -18.506 1.00 98.12 89 ALA A O 1
ATOM 688 N N . ALA A 1 90 ? 0.186 -5.817 -16.280 1.00 98.19 90 ALA A N 1
ATOM 689 C CA . ALA A 1 90 ? -0.879 -4.816 -16.277 1.00 98.19 90 ALA A CA 1
ATOM 690 C C . ALA A 1 90 ? -0.393 -3.458 -16.809 1.00 98.19 90 ALA A C 1
ATOM 692 O O . ALA A 1 90 ? -1.084 -2.825 -17.605 1.00 98.19 90 ALA A O 1
ATOM 693 N N . SER A 1 91 ? 0.813 -3.027 -16.425 1.00 97.88 91 SER A N 1
ATOM 694 C CA . SER A 1 91 ? 1.423 -1.788 -16.927 1.00 97.88 91 SER A CA 1
ATOM 695 C C . SER A 1 91 ? 1.627 -1.834 -18.442 1.00 97.88 91 SER A C 1
ATOM 697 O O . SER A 1 91 ? 1.257 -0.888 -19.140 1.00 97.88 91 SER A O 1
ATOM 699 N N . TYR A 1 92 ? 2.161 -2.942 -18.965 1.00 98.06 92 TYR A N 1
ATOM 700 C CA . TYR A 1 92 ? 2.332 -3.140 -20.403 1.00 98.06 92 TYR A CA 1
ATOM 701 C C . TYR A 1 92 ? 0.992 -3.236 -21.141 1.00 98.06 92 TYR A C 1
ATOM 703 O O . TYR A 1 92 ? 0.860 -2.639 -22.204 1.00 98.06 92 TYR A O 1
ATOM 711 N N . GLY A 1 93 ? -0.016 -3.906 -20.573 1.00 98.12 93 GLY A N 1
ATOM 712 C CA . GLY A 1 93 ? -1.364 -3.970 -21.147 1.00 98.12 93 GLY A CA 1
ATOM 713 C C . GLY A 1 93 ? -2.045 -2.599 -21.240 1.00 98.12 93 GLY A C 1
ATOM 714 O O . GLY A 1 93 ? -2.645 -2.260 -22.255 1.00 98.12 93 GLY A O 1
ATOM 715 N N . LEU A 1 94 ? -1.902 -1.753 -20.216 1.00 97.94 94 LEU A N 1
ATOM 716 C CA . LEU A 1 94 ? -2.384 -0.368 -20.269 1.00 97.94 94 LEU A CA 1
ATOM 717 C C . LEU A 1 94 ? -1.642 0.444 -21.336 1.00 97.94 94 LEU A C 1
ATOM 719 O O . LEU A 1 94 ? -2.251 1.219 -22.076 1.00 97.94 94 LEU A O 1
ATOM 723 N N . TYR A 1 95 ? -0.328 0.250 -21.437 1.00 97.75 95 TYR A N 1
ATOM 724 C CA . TYR A 1 95 ? 0.485 0.889 -22.462 1.00 97.75 95 TYR A CA 1
ATOM 725 C C . TYR A 1 95 ? 0.128 0.421 -23.880 1.00 97.75 95 TYR A C 1
ATOM 727 O O . TYR A 1 95 ? 0.078 1.247 -24.786 1.00 97.75 95 TYR A O 1
ATOM 735 N N . SER A 1 96 ? -0.151 -0.864 -24.101 1.00 97.94 96 SER A N 1
ATOM 736 C CA . SER A 1 96 ? -0.473 -1.380 -25.437 1.00 97.94 96 SER A CA 1
ATOM 737 C C . SER A 1 96 ? -1.824 -0.881 -25.955 1.00 97.94 96 SER A C 1
ATOM 739 O O . SER A 1 96 ? -1.977 -0.720 -27.161 1.00 97.94 96 SER A O 1
ATOM 741 N N . VAL A 1 97 ? -2.775 -0.591 -25.061 1.00 97.81 97 VAL A N 1
ATOM 742 C CA . VAL A 1 97 ? -4.107 -0.076 -25.422 1.00 97.81 97 VAL A CA 1
ATOM 743 C C . VAL A 1 97 ? -4.119 1.445 -25.597 1.00 97.81 97 VAL A C 1
ATOM 745 O O . VAL A 1 97 ? -4.724 1.948 -26.539 1.00 97.81 97 VAL A O 1
ATOM 748 N N . GLY A 1 98 ? -3.487 2.197 -24.690 1.00 96.38 98 GLY A N 1
ATOM 749 C CA . GLY A 1 98 ? -3.619 3.663 -24.635 1.00 96.38 98 GLY A CA 1
ATOM 750 C C . GLY A 1 98 ? -2.298 4.429 -24.562 1.00 96.38 98 GLY A C 1
ATOM 751 O O . GLY A 1 98 ? -2.279 5.615 -24.215 1.00 96.38 98 GLY A O 1
ATOM 752 N N . GLY A 1 99 ? -1.185 3.758 -24.852 1.00 96.00 99 GLY A N 1
ATOM 753 C CA . GLY A 1 99 ? 0.155 4.326 -24.811 1.00 96.00 99 GLY A CA 1
ATOM 754 C C . GLY A 1 99 ? 0.590 4.756 -23.411 1.00 96.00 99 GLY A C 1
ATOM 755 O O . GLY A 1 99 ? -0.006 4.421 -22.383 1.00 96.00 99 GLY A O 1
ATOM 756 N N . ILE A 1 100 ? 1.649 5.567 -23.369 1.00 93.69 100 ILE A N 1
ATOM 757 C CA . ILE A 1 100 ? 2.220 6.047 -22.106 1.00 93.69 100 ILE A CA 1
ATOM 758 C C . ILE A 1 100 ? 1.232 6.896 -21.295 1.00 93.69 100 ILE A C 1
ATOM 760 O O . ILE A 1 100 ? 1.275 6.886 -20.067 1.00 93.69 100 ILE A O 1
ATOM 764 N N . LYS A 1 101 ? 0.299 7.581 -21.973 1.00 93.44 101 LYS A N 1
ATOM 765 C CA . LYS A 1 101 ? -0.735 8.402 -21.331 1.00 93.44 101 LYS A CA 1
ATOM 766 C C . LYS A 1 101 ? -1.639 7.549 -20.445 1.00 93.44 101 LYS A C 1
ATOM 768 O O . LYS A 1 101 ? -1.816 7.890 -19.280 1.00 93.44 101 LYS A O 1
ATOM 773 N N . LEU A 1 102 ? -2.169 6.436 -20.961 1.00 94.88 102 LEU A N 1
ATOM 774 C CA . LEU A 1 102 ? -3.049 5.560 -20.184 1.00 94.88 102 LEU A CA 1
ATOM 775 C C . LEU A 1 102 ? -2.307 4.887 -19.025 1.00 94.88 102 LEU A C 1
ATOM 777 O O . LEU A 1 102 ? -2.820 4.861 -17.907 1.00 94.88 102 LEU A O 1
ATOM 781 N N . PHE A 1 103 ? -1.080 4.411 -19.259 1.00 94.94 103 PHE A N 1
ATOM 782 C CA . PHE A 1 103 ? -0.240 3.872 -18.187 1.00 94.94 103 PHE A CA 1
ATOM 783 C C . PHE A 1 103 ? -0.043 4.901 -17.063 1.00 94.94 103 PHE A C 1
ATOM 785 O O . PHE A 1 103 ? -0.301 4.612 -15.894 1.00 94.94 103 PHE A O 1
ATOM 792 N N . ALA A 1 104 ? 0.351 6.125 -17.405 1.00 92.50 104 ALA A N 1
ATOM 793 C CA . ALA A 1 104 ? 0.629 7.152 -16.416 1.00 92.50 104 ALA A CA 1
ATOM 794 C C . ALA A 1 104 ? -0.652 7.628 -15.698 1.00 92.50 104 ALA A C 1
ATOM 796 O O . ALA A 1 104 ? -0.646 7.829 -14.484 1.00 92.50 104 ALA A O 1
ATOM 797 N N . LEU A 1 105 ? -1.780 7.753 -16.408 1.00 93.56 105 LEU A N 1
ATOM 798 C CA . LEU A 1 105 ? -3.076 8.063 -15.791 1.00 93.56 105 LEU A CA 1
ATOM 799 C C . LEU A 1 105 ? -3.540 6.956 -14.834 1.00 93.56 105 LEU A C 1
ATOM 801 O O . LEU A 1 105 ? -4.212 7.250 -13.846 1.00 93.56 105 LEU A O 1
ATOM 805 N N . SER A 1 106 ? -3.146 5.701 -15.072 1.00 95.06 106 SER A N 1
ATOM 806 C CA . SER A 1 106 ? -3.459 4.602 -14.154 1.00 95.06 106 SER A CA 1
ATOM 807 C C . SER A 1 106 ? -2.781 4.777 -12.792 1.00 95.06 106 SER A C 1
ATOM 809 O O . SER A 1 106 ? -3.424 4.552 -11.770 1.00 95.06 106 SER A O 1
ATOM 811 N N . HIS A 1 107 ? -1.535 5.272 -12.750 1.00 93.00 107 HIS A N 1
ATOM 812 C CA . HIS A 1 107 ? -0.861 5.625 -11.497 1.00 93.00 107 HIS A CA 1
ATOM 813 C C . HIS A 1 107 ? -1.690 6.640 -10.700 1.00 93.00 107 HIS A C 1
ATOM 815 O O . HIS A 1 107 ? -2.004 6.400 -9.533 1.00 93.00 107 HIS A O 1
ATOM 821 N N . LEU A 1 108 ? -2.113 7.730 -11.350 1.00 91.88 108 LEU A N 1
ATOM 822 C CA . LEU A 1 108 ? -2.957 8.743 -10.720 1.00 91.88 108 LEU A CA 1
ATOM 823 C C . LEU A 1 108 ? -4.265 8.136 -10.190 1.00 91.88 108 LEU A C 1
ATOM 825 O O . LEU A 1 108 ? -4.627 8.365 -9.036 1.00 91.88 108 LEU A O 1
ATOM 829 N N . ALA A 1 109 ? -4.949 7.331 -11.006 1.00 94.44 109 ALA A N 1
ATOM 830 C CA . ALA A 1 109 ? -6.202 6.689 -10.622 1.00 94.44 109 ALA A CA 1
ATOM 831 C C . ALA A 1 109 ? -6.034 5.769 -9.401 1.00 94.44 109 ALA A C 1
ATOM 833 O O . ALA A 1 109 ? -6.852 5.812 -8.483 1.00 94.44 109 ALA A O 1
ATOM 834 N N . LEU A 1 110 ? -4.959 4.978 -9.352 1.00 95.44 110 LEU A N 1
ATOM 835 C CA . LEU A 1 110 ? -4.676 4.049 -8.255 1.00 95.44 110 LEU A CA 1
ATOM 836 C C . LEU A 1 110 ? -4.353 4.775 -6.944 1.00 95.44 110 LEU A C 1
ATOM 838 O O . LEU A 1 110 ? -4.849 4.379 -5.887 1.00 95.44 110 LEU A O 1
ATOM 842 N N . VAL A 1 111 ? -3.567 5.855 -6.997 1.00 90.94 111 VAL A N 1
ATOM 843 C CA . VAL A 1 111 ? -3.253 6.651 -5.801 1.00 90.94 111 VAL A CA 1
ATOM 844 C C . VAL A 1 111 ? -4.499 7.381 -5.291 1.00 90.94 111 VAL A C 1
ATOM 846 O O . VAL A 1 111 ? -4.785 7.347 -4.092 1.00 90.94 111 VAL A O 1
ATOM 849 N N . VAL A 1 112 ? -5.283 7.996 -6.185 1.00 91.38 112 VAL A N 1
ATOM 850 C CA . VAL A 1 112 ? -6.544 8.663 -5.81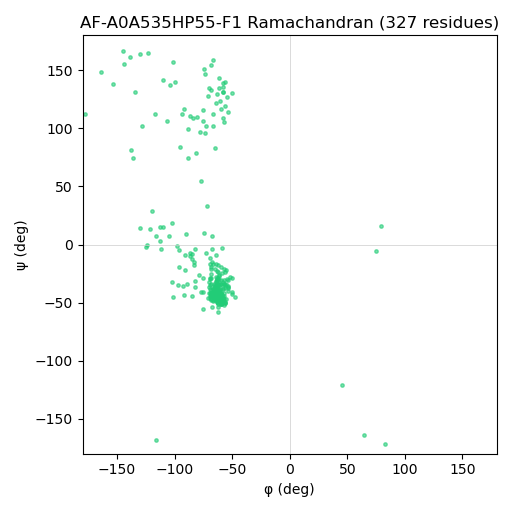9 1.00 91.38 112 VAL A CA 1
ATOM 851 C C . VAL A 1 112 ? -7.543 7.662 -5.242 1.00 91.38 112 VAL A C 1
ATOM 853 O O . VAL A 1 112 ? -8.187 7.964 -4.239 1.00 91.38 112 VAL A O 1
ATOM 856 N N . LEU A 1 113 ? -7.637 6.453 -5.804 1.00 94.19 113 LEU A N 1
ATOM 857 C CA . LEU A 1 113 ? -8.477 5.384 -5.268 1.00 94.19 113 LEU A CA 1
ATOM 858 C C . LEU A 1 113 ? -8.055 4.997 -3.846 1.00 94.19 113 LEU A C 1
ATOM 860 O O . LEU A 1 113 ? -8.904 4.913 -2.958 1.00 94.19 113 LEU A O 1
ATOM 864 N N . ALA A 1 114 ? -6.757 4.804 -3.602 1.00 92.69 114 ALA A N 1
ATOM 865 C CA . ALA A 1 114 ? -6.247 4.487 -2.270 1.00 92.69 114 ALA A CA 1
ATOM 866 C C . ALA A 1 114 ? -6.567 5.600 -1.255 1.00 92.69 114 ALA A C 1
ATOM 868 O O . ALA A 1 114 ? -7.080 5.320 -0.169 1.00 92.69 114 ALA A O 1
ATOM 869 N N . LEU A 1 115 ? -6.350 6.866 -1.632 1.00 89.62 115 LEU A N 1
ATOM 870 C CA . LEU A 1 115 ? -6.710 8.025 -0.812 1.00 89.62 115 LEU A CA 1
ATOM 871 C C . LEU A 1 115 ? -8.216 8.090 -0.535 1.00 89.62 115 LEU A C 1
ATOM 873 O O . LEU A 1 115 ? -8.621 8.304 0.607 1.00 89.62 115 LEU A O 1
ATOM 877 N N . ALA A 1 116 ? -9.052 7.860 -1.548 1.00 90.56 116 ALA A N 1
ATOM 878 C CA . ALA A 1 116 ? -10.502 7.864 -1.404 1.00 90.56 116 ALA A CA 1
ATOM 879 C C . ALA A 1 116 ? -10.979 6.778 -0.428 1.00 90.56 116 ALA A C 1
ATOM 881 O O . ALA A 1 116 ? -11.808 7.058 0.438 1.00 90.56 116 ALA A O 1
ATOM 882 N N . LEU A 1 117 ? -10.424 5.563 -0.505 1.00 91.56 117 LEU A N 1
ATOM 883 C CA . LEU A 1 117 ? -10.738 4.472 0.425 1.00 91.56 117 LEU A CA 1
ATOM 884 C C . LEU A 1 117 ? -10.420 4.857 1.875 1.00 91.56 117 LEU A C 1
ATOM 886 O O . LEU A 1 117 ? -11.256 4.687 2.767 1.00 91.56 117 LEU A O 1
ATOM 890 N N . VAL A 1 118 ? -9.238 5.430 2.102 1.00 89.88 118 VAL A N 1
ATOM 891 C CA . VAL A 1 118 ? -8.787 5.894 3.418 1.00 89.88 118 VAL A CA 1
ATOM 892 C C . VAL A 1 118 ? -9.664 7.034 3.946 1.00 89.88 118 VAL A C 1
ATOM 894 O O . VAL A 1 118 ? -10.104 6.999 5.097 1.00 89.88 118 VAL A O 1
ATOM 897 N N . VAL A 1 119 ? -9.978 8.024 3.107 1.00 89.31 119 VAL A N 1
ATOM 898 C CA . VAL A 1 119 ? -10.867 9.145 3.447 1.00 89.31 119 VAL A CA 1
ATOM 899 C C . VAL A 1 119 ? -12.253 8.635 3.831 1.00 89.31 119 VAL A C 1
ATOM 901 O O . VAL A 1 119 ? -12.757 8.962 4.906 1.00 89.31 119 VAL A O 1
ATOM 904 N N . VAL A 1 120 ? -12.864 7.790 2.996 1.00 88.19 120 VAL A N 1
ATOM 905 C CA . VAL A 1 120 ? -14.187 7.206 3.260 1.00 88.19 120 VAL A CA 1
ATOM 906 C C . VAL A 1 120 ? -14.176 6.446 4.582 1.00 88.19 120 VAL A C 1
ATOM 908 O O . VAL A 1 120 ? -15.102 6.575 5.386 1.00 88.19 120 VAL A O 1
ATOM 911 N N . ALA A 1 121 ? -13.117 5.694 4.854 1.00 86.94 121 ALA A N 1
ATOM 912 C CA . ALA A 1 121 ? -12.967 4.973 6.104 1.00 86.94 121 ALA A CA 1
ATOM 913 C C . ALA A 1 121 ? -12.822 5.877 7.330 1.00 86.94 121 ALA A C 1
ATOM 915 O O . ALA A 1 121 ? -13.410 5.567 8.371 1.00 86.94 121 ALA A O 1
ATOM 916 N N . ALA A 1 122 ? -12.092 6.986 7.209 1.00 87.25 122 ALA A N 1
ATOM 917 C CA . ALA A 1 122 ? -11.968 8.002 8.250 1.00 87.25 122 ALA A CA 1
ATOM 918 C C . ALA A 1 122 ? -13.326 8.638 8.563 1.00 87.25 122 ALA A C 1
ATOM 920 O O . ALA A 1 122 ? -13.722 8.755 9.725 1.00 87.25 122 ALA A O 1
ATOM 921 N N . ARG A 1 123 ? -14.071 9.000 7.511 1.00 87.75 123 ARG A N 1
ATOM 922 C CA . ARG A 1 123 ? -15.398 9.620 7.610 1.00 87.75 123 ARG A CA 1
ATOM 923 C C . ARG A 1 123 ? -16.421 8.666 8.222 1.00 87.75 123 ARG A C 1
ATOM 925 O O . ARG A 1 123 ? -17.135 9.058 9.141 1.00 87.75 123 ARG A O 1
ATOM 932 N N . ARG A 1 124 ? -16.428 7.389 7.816 1.00 85.06 124 ARG A N 1
ATOM 933 C CA . ARG A 1 124 ? -17.263 6.333 8.429 1.00 85.06 124 ARG A CA 1
ATOM 934 C C . ARG A 1 124 ? -16.940 6.099 9.906 1.00 85.06 124 ARG A C 1
ATOM 936 O O . ARG A 1 124 ? -17.813 5.690 10.665 1.00 85.06 124 ARG A O 1
ATOM 943 N N . ARG A 1 125 ? -15.702 6.380 10.318 1.00 82.56 125 ARG A N 1
ATOM 944 C CA . ARG A 1 125 ? -15.237 6.325 11.712 1.00 82.56 125 ARG A CA 1
ATOM 945 C C . ARG A 1 125 ? -15.403 7.651 12.452 1.00 82.56 125 ARG A C 1
ATOM 947 O O . ARG A 1 125 ? -14.919 7.759 13.572 1.00 82.56 125 ARG A O 1
ATOM 954 N N . GLY A 1 126 ? -16.099 8.627 11.866 1.00 83.81 126 GLY A N 1
ATOM 955 C CA . GLY A 1 126 ? -16.512 9.879 12.501 1.00 83.81 126 GLY A CA 1
ATOM 956 C C . GLY A 1 126 ? -15.434 10.960 12.609 1.00 83.81 126 GLY A C 1
ATOM 957 O O . GLY A 1 126 ? -15.625 11.919 13.355 1.00 83.81 126 GLY A O 1
ATOM 958 N N . ALA A 1 127 ? -14.321 10.854 11.873 1.00 85.56 127 ALA A N 1
ATOM 959 C CA . ALA A 1 127 ? -13.392 11.976 11.697 1.00 85.56 127 ALA A CA 1
ATOM 960 C C . ALA A 1 127 ? -14.140 13.160 11.085 1.00 85.56 127 ALA A C 1
ATOM 962 O O . ALA A 1 127 ? -14.870 12.926 10.134 1.00 85.56 127 ALA A O 1
ATOM 963 N N . SER A 1 128 ? -13.970 14.398 11.557 1.00 87.25 128 SER A N 1
ATOM 964 C CA . SER A 1 128 ? -14.621 15.572 10.943 1.00 87.25 128 SER A CA 1
ATOM 965 C C . SER A 1 128 ? -14.044 15.874 9.545 1.00 87.25 128 SER A C 1
ATOM 967 O O . SER A 1 128 ? -12.880 15.548 9.307 1.00 87.25 128 SER A O 1
ATOM 969 N N . PRO A 1 129 ? -14.792 16.521 8.620 1.00 85.31 129 PRO A N 1
ATOM 970 C CA . PRO A 1 129 ? -14.266 16.843 7.287 1.00 85.31 129 PRO A CA 1
ATOM 971 C C . PRO A 1 129 ? -13.010 17.712 7.368 1.00 85.31 129 PRO A C 1
ATOM 973 O O . PRO A 1 129 ? -12.055 17.496 6.635 1.00 85.31 129 PRO A O 1
ATOM 976 N N . ARG A 1 130 ? -12.984 18.656 8.320 1.00 87.00 130 ARG A N 1
ATOM 977 C CA . ARG A 1 130 ? -11.833 19.534 8.571 1.00 87.00 130 ARG A CA 1
ATOM 978 C C . ARG A 1 130 ? -10.600 18.753 9.020 1.00 87.00 130 ARG A C 1
ATOM 980 O O . ARG A 1 130 ? -9.525 18.985 8.486 1.00 87.00 130 ARG A O 1
ATOM 987 N N . ALA A 1 131 ? -10.749 17.825 9.968 1.00 86.25 131 ALA A N 1
ATOM 988 C CA . ALA A 1 131 ? -9.628 17.003 10.422 1.00 86.25 131 ALA A CA 1
ATOM 989 C C . ALA A 1 131 ? -9.089 16.128 9.282 1.00 86.25 131 ALA A C 1
ATOM 991 O O . ALA A 1 131 ? -7.884 16.082 9.065 1.00 86.25 131 ALA A O 1
ATOM 992 N N . VAL A 1 132 ? -9.986 15.498 8.511 1.00 87.31 132 VAL A N 1
ATOM 993 C CA . VAL A 1 132 ? -9.597 14.698 7.343 1.00 87.31 132 VAL A CA 1
ATOM 994 C C . VAL A 1 132 ? -8.888 15.555 6.299 1.00 87.31 132 VAL A C 1
ATOM 996 O O . VAL A 1 132 ? -7.856 15.128 5.806 1.00 87.31 132 VAL A O 1
ATOM 999 N N . ALA A 1 133 ? -9.385 16.756 5.992 1.00 86.94 133 ALA A N 1
ATOM 1000 C CA . ALA A 1 133 ? -8.763 17.651 5.018 1.00 86.94 133 ALA A CA 1
ATOM 1001 C C . ALA A 1 133 ? -7.349 18.078 5.447 1.00 86.94 133 ALA A C 1
ATOM 1003 O O . ALA A 1 133 ? -6.419 17.964 4.654 1.00 86.94 133 ALA A O 1
ATOM 1004 N N . TRP A 1 134 ? -7.158 18.494 6.704 1.00 87.25 134 TRP A N 1
ATOM 1005 C CA . TRP A 1 134 ? -5.838 18.890 7.210 1.00 87.25 134 TRP A CA 1
ATOM 1006 C C . TRP A 1 134 ? -4.836 17.736 7.217 1.00 87.25 134 TRP A C 1
ATOM 1008 O O . TRP A 1 134 ? -3.707 17.900 6.758 1.00 87.25 134 TRP A O 1
ATOM 1018 N N . THR A 1 135 ? -5.246 16.549 7.674 1.00 86.88 135 THR A N 1
ATOM 1019 C CA . THR A 1 135 ? -4.392 15.357 7.588 1.00 86.88 135 THR A CA 1
ATOM 1020 C C . THR A 1 135 ? -4.120 14.980 6.132 1.00 86.88 135 THR A C 1
ATOM 1022 O O . THR A 1 135 ? -2.986 14.647 5.795 1.00 86.88 135 THR A O 1
ATOM 1025 N N . ALA A 1 136 ? -5.124 15.075 5.256 1.00 87.19 136 ALA A N 1
ATOM 1026 C CA . ALA A 1 136 ? -4.980 14.765 3.841 1.00 87.19 136 ALA A CA 1
ATOM 1027 C C . ALA A 1 136 ? -3.967 15.684 3.158 1.00 87.19 136 ALA A C 1
ATOM 1029 O O . ALA A 1 136 ? -3.195 15.164 2.371 1.00 87.19 136 ALA A O 1
ATOM 1030 N N . ILE A 1 137 ? -3.900 16.982 3.485 1.00 88.69 137 ILE A N 1
ATOM 1031 C CA . ILE A 1 137 ? -2.887 17.909 2.938 1.00 88.69 137 ILE A CA 1
ATOM 1032 C C . ILE A 1 137 ? -1.472 17.395 3.222 1.00 88.69 137 ILE A C 1
ATOM 1034 O O . ILE A 1 137 ? -0.654 17.292 2.307 1.00 88.69 137 ILE A O 1
ATOM 1038 N N . VAL A 1 138 ? -1.197 17.021 4.475 1.00 88.38 138 VAL A N 1
ATOM 1039 C CA . VAL A 1 138 ? 0.121 16.511 4.879 1.00 88.38 138 VAL A CA 1
ATOM 1040 C C . VAL A 1 138 ? 0.419 15.172 4.203 1.00 88.38 138 VAL A C 1
ATOM 1042 O O . VAL A 1 138 ? 1.493 14.991 3.637 1.00 88.38 138 VAL A O 1
ATOM 1045 N N . VAL A 1 139 ? -0.544 14.245 4.201 1.00 87.94 139 VAL A N 1
ATOM 1046 C CA . VAL A 1 139 ? -0.388 12.924 3.570 1.00 87.94 139 VAL A CA 1
ATOM 1047 C C . VAL A 1 139 ? -0.154 13.052 2.065 1.00 87.94 139 VAL A C 1
ATOM 1049 O O . VAL A 1 139 ? 0.745 12.415 1.531 1.00 87.94 139 VAL A O 1
ATOM 1052 N N . VAL A 1 140 ? -0.920 13.897 1.381 1.00 87.56 140 VAL A N 1
ATOM 1053 C CA . VAL A 1 140 ? -0.786 14.188 -0.052 1.00 87.56 140 VAL A CA 1
ATOM 1054 C C . VAL A 1 140 ? 0.595 14.747 -0.383 1.00 87.56 140 VAL A C 1
ATOM 1056 O O . VAL A 1 140 ? 1.207 14.316 -1.360 1.00 87.56 140 VAL A O 1
ATOM 1059 N N . TYR A 1 141 ? 1.096 15.681 0.427 1.00 88.75 141 TYR A N 1
ATOM 1060 C CA . TYR A 1 141 ? 2.434 16.235 0.255 1.00 88.75 141 TYR A CA 1
ATOM 1061 C C . TYR A 1 141 ? 3.500 15.136 0.367 1.00 88.75 141 TYR A C 1
ATOM 1063 O O . TYR A 1 141 ? 4.318 14.970 -0.536 1.00 88.75 141 TYR A O 1
ATOM 1071 N N . LEU A 1 142 ? 3.427 14.313 1.415 1.00 88.88 142 LEU A N 1
ATOM 1072 C CA . LEU A 1 142 ? 4.352 13.198 1.625 1.00 88.88 142 LEU A CA 1
ATOM 1073 C C . LEU A 1 142 ? 4.259 12.136 0.515 1.00 88.88 142 LEU A C 1
ATOM 1075 O O . LEU A 1 142 ? 5.278 11.593 0.089 1.00 88.88 142 LEU A O 1
ATOM 1079 N N . LEU A 1 143 ? 3.058 11.873 -0.007 1.00 85.50 143 LEU A N 1
ATOM 1080 C CA . LEU A 1 143 ? 2.863 11.004 -1.168 1.00 85.50 143 LEU A CA 1
ATOM 1081 C C . LEU A 1 143 ? 3.466 11.604 -2.441 1.00 85.50 143 LEU A C 1
ATOM 1083 O O . LEU A 1 143 ? 4.033 10.869 -3.239 1.00 85.50 143 LEU A O 1
ATOM 1087 N N . ALA A 1 144 ? 3.401 12.918 -2.652 1.00 83.94 144 ALA A N 1
ATOM 1088 C CA . ALA A 1 144 ? 4.040 13.545 -3.811 1.00 83.94 144 ALA A CA 1
ATOM 1089 C C . ALA A 1 144 ? 5.575 13.381 -3.799 1.00 83.94 144 ALA A C 1
ATOM 1091 O O . ALA A 1 144 ? 6.192 13.285 -4.867 1.00 83.94 144 ALA A O 1
ATOM 1092 N N . LEU A 1 145 ? 6.177 13.319 -2.607 1.00 82.00 145 LEU A N 1
ATOM 1093 C CA . LEU A 1 145 ? 7.603 13.048 -2.423 1.00 82.00 145 LEU A CA 1
ATOM 1094 C C . LEU A 1 145 ? 7.928 11.564 -2.638 1.00 82.00 145 LEU A C 1
ATOM 1096 O O . LEU A 1 145 ? 8.733 11.225 -3.501 1.00 82.00 145 LEU A O 1
ATOM 1100 N N . ALA A 1 146 ? 7.261 10.673 -1.900 1.00 81.00 146 ALA A N 1
ATOM 1101 C CA . ALA A 1 146 ? 7.640 9.259 -1.827 1.00 81.00 146 ALA A CA 1
ATOM 1102 C C . ALA A 1 146 ? 6.955 8.351 -2.872 1.00 81.00 146 ALA A C 1
ATOM 1104 O O . ALA A 1 146 ? 7.465 7.281 -3.195 1.00 81.00 146 ALA A O 1
ATOM 1105 N N . ALA A 1 147 ? 5.809 8.768 -3.415 1.00 76.69 147 ALA A N 1
ATOM 1106 C CA . ALA A 1 147 ? 5.001 8.037 -4.397 1.00 76.69 147 ALA A CA 1
ATOM 1107 C C . ALA A 1 147 ? 4.793 8.822 -5.701 1.00 76.69 147 ALA A C 1
ATOM 1109 O O . ALA A 1 147 ? 3.933 8.462 -6.492 1.00 76.69 147 ALA A O 1
ATOM 1110 N N . GLY A 1 148 ? 5.533 9.905 -5.946 1.00 76.31 148 GLY A N 1
ATOM 1111 C CA . GLY A 1 148 ? 5.238 10.777 -7.084 1.00 76.31 148 GLY A CA 1
ATOM 1112 C C . GLY A 1 148 ? 5.602 10.210 -8.459 1.00 76.31 148 GLY A C 1
ATOM 1113 O O . GLY A 1 148 ? 5.286 10.858 -9.446 1.00 76.31 148 GLY A O 1
ATOM 1114 N N . HIS A 1 149 ? 6.283 9.061 -8.543 1.00 84.88 149 HIS A N 1
ATOM 1115 C CA . HIS A 1 149 ? 6.684 8.422 -9.802 1.00 84.88 149 HIS A CA 1
ATOM 1116 C C . HIS A 1 149 ? 5.740 7.279 -10.179 1.00 84.88 149 HIS A C 1
ATOM 1118 O O . HIS A 1 149 ? 5.365 6.469 -9.328 1.00 84.88 149 HIS A O 1
ATOM 1124 N N . ALA A 1 150 ? 5.425 7.162 -11.470 1.00 87.44 150 ALA A N 1
ATOM 1125 C CA . ALA A 1 150 ? 4.661 6.034 -11.985 1.00 87.44 150 ALA A CA 1
ATOM 1126 C C . ALA A 1 150 ? 5.490 4.746 -11.847 1.00 87.44 150 ALA A C 1
ATOM 1128 O O . ALA A 1 150 ? 6.525 4.585 -12.487 1.00 87.44 150 ALA A O 1
ATOM 1129 N N . ARG A 1 151 ? 5.051 3.840 -10.970 1.00 88.94 151 ARG A N 1
ATOM 1130 C CA . ARG A 1 151 ? 5.748 2.588 -10.627 1.00 88.94 151 ARG A CA 1
ATOM 1131 C C . ARG A 1 151 ? 4.757 1.433 -10.502 1.00 88.94 151 ARG A C 1
ATOM 1133 O O . ARG A 1 151 ? 3.579 1.657 -10.219 1.00 88.94 151 ARG A O 1
ATOM 1140 N N . THR A 1 152 ? 5.235 0.195 -10.582 1.00 91.81 152 THR A N 1
ATOM 1141 C CA . THR A 1 152 ? 4.476 -1.017 -10.193 1.00 91.81 152 THR A CA 1
ATOM 1142 C C . THR A 1 152 ? 3.918 -0.935 -8.767 1.00 91.81 152 THR A C 1
ATOM 1144 O O . THR A 1 152 ? 2.821 -1.418 -8.497 1.00 91.81 152 THR A O 1
ATOM 1147 N N . GLN A 1 153 ? 4.606 -0.226 -7.863 1.00 93.81 153 GLN A N 1
ATOM 1148 C CA . GLN A 1 153 ? 4.147 0.038 -6.495 1.00 93.81 153 GLN A CA 1
ATOM 1149 C C . GLN A 1 153 ? 2.772 0.732 -6.436 1.00 93.81 153 GLN A C 1
ATOM 1151 O O . GLN A 1 153 ? 2.053 0.577 -5.452 1.00 93.81 153 GLN A O 1
ATOM 1156 N N . SER A 1 154 ? 2.358 1.442 -7.490 1.00 94.38 154 SER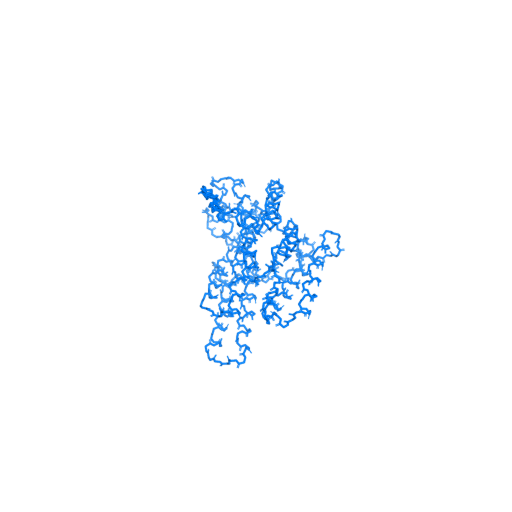 A N 1
ATOM 1157 C CA . SER A 1 154 ? 1.060 2.135 -7.546 1.00 94.38 154 SER A CA 1
ATOM 1158 C C . SER A 1 154 ? -0.121 1.189 -7.345 1.00 94.38 154 SER A C 1
ATOM 1160 O O . SER A 1 154 ? -1.089 1.526 -6.666 1.00 94.38 154 SER A O 1
ATOM 1162 N N . PHE A 1 155 ? -0.015 -0.025 -7.887 1.00 97.00 155 PHE A N 1
ATOM 1163 C CA . PHE A 1 155 ? -1.029 -1.071 -7.773 1.00 97.00 155 PHE A CA 1
ATOM 1164 C C . PHE A 1 155 ? -1.153 -1.615 -6.339 1.00 97.00 155 PHE A C 1
ATOM 1166 O O . PHE A 1 155 ? -2.199 -2.142 -5.968 1.00 97.00 155 PHE A O 1
ATOM 1173 N N . ALA A 1 156 ? -0.123 -1.447 -5.503 1.00 96.69 156 ALA A N 1
ATOM 1174 C CA . ALA A 1 156 ? -0.130 -1.883 -4.109 1.00 96.69 156 ALA A CA 1
ATOM 1175 C C . ALA A 1 156 ? -0.903 -0.940 -3.174 1.00 96.69 156 ALA A C 1
ATOM 1177 O O . ALA A 1 156 ? -1.401 -1.387 -2.142 1.00 96.69 156 ALA A O 1
ATOM 1178 N N . TYR A 1 157 ? -1.025 0.350 -3.504 1.00 95.06 157 TYR A N 1
ATOM 1179 C CA . TYR A 1 157 ? -1.698 1.324 -2.637 1.00 95.06 157 TYR A CA 1
ATOM 1180 C C . TYR A 1 157 ? -3.166 0.982 -2.334 1.00 95.06 157 TYR A C 1
ATOM 1182 O O . TYR A 1 157 ? -3.525 0.960 -1.152 1.00 95.06 157 TYR A O 1
ATOM 1190 N N . PRO A 1 158 ? -4.028 0.668 -3.326 1.00 96.56 158 PRO A N 1
ATOM 1191 C CA . PRO A 1 158 ? -5.400 0.266 -3.030 1.00 96.56 158 PRO A CA 1
ATOM 1192 C C . PRO A 1 158 ? -5.470 -1.072 -2.281 1.00 96.56 158 PRO A C 1
ATOM 1194 O O . PRO A 1 158 ? -6.318 -1.218 -1.403 1.00 96.56 158 PRO A O 1
ATOM 1197 N N . LEU A 1 159 ? -4.566 -2.023 -2.554 1.00 97.88 159 LEU A N 1
ATOM 1198 C CA . LEU A 1 159 ? -4.512 -3.304 -1.836 1.00 97.88 159 LEU A CA 1
ATOM 1199 C C . LEU A 1 159 ? -4.183 -3.098 -0.352 1.00 97.88 159 LEU A C 1
ATOM 1201 O O . LEU A 1 159 ? -4.889 -3.622 0.508 1.00 97.88 159 LEU A O 1
ATOM 1205 N N . PHE A 1 160 ? -3.179 -2.270 -0.048 1.00 97.12 160 PHE A N 1
ATOM 1206 C CA . PHE A 1 160 ? -2.849 -1.880 1.323 1.00 97.12 160 PHE A CA 1
ATOM 1207 C C . PHE A 1 160 ? -4.035 -1.219 2.024 1.00 97.12 160 PHE A C 1
ATOM 1209 O O . PHE A 1 160 ? -4.385 -1.616 3.137 1.00 97.12 160 PHE A O 1
ATOM 1216 N N . ALA A 1 161 ? -4.676 -0.244 1.368 1.00 95.81 161 ALA A N 1
ATOM 1217 C CA . ALA A 1 161 ? -5.839 0.434 1.923 1.00 95.81 161 ALA A CA 1
ATOM 1218 C C . ALA A 1 161 ? -6.938 -0.584 2.262 1.00 95.81 161 ALA A C 1
ATOM 1220 O O . ALA A 1 161 ? -7.375 -0.641 3.406 1.00 95.81 161 ALA A O 1
ATOM 1221 N N . LEU A 1 162 ? -7.327 -1.448 1.319 1.00 97.25 162 LEU A N 1
ATOM 1222 C CA . LEU A 1 162 ? -8.353 -2.473 1.540 1.00 97.25 162 LEU A CA 1
ATOM 1223 C C . LEU A 1 162 ? -8.004 -3.429 2.687 1.00 97.25 162 LEU A C 1
ATOM 1225 O O . LEU A 1 162 ? -8.861 -3.682 3.535 1.00 97.25 162 LEU A O 1
ATOM 1229 N N . VAL A 1 163 ? -6.761 -3.918 2.755 1.00 97.94 163 VAL A N 1
ATOM 1230 C CA . VAL A 1 163 ? -6.300 -4.782 3.855 1.00 97.94 163 VAL A CA 1
ATOM 1231 C C . VAL A 1 163 ? -6.441 -4.062 5.194 1.00 97.94 163 VAL A C 1
ATOM 1233 O O . VAL A 1 163 ? -7.055 -4.597 6.117 1.00 97.94 163 VAL A O 1
ATOM 1236 N N . LEU A 1 164 ? -5.945 -2.828 5.299 1.00 95.69 164 LEU A N 1
ATOM 1237 C CA . LEU A 1 164 ? -6.036 -2.048 6.530 1.00 95.69 164 LEU A CA 1
ATOM 1238 C C . LEU A 1 164 ? -7.498 -1.800 6.934 1.00 95.69 164 LEU A C 1
ATOM 1240 O O . LEU A 1 164 ? -7.838 -1.931 8.108 1.00 95.69 164 LEU A O 1
ATOM 1244 N N . LEU A 1 165 ? -8.381 -1.495 5.979 1.00 95.19 165 LEU A N 1
ATOM 1245 C CA . LEU A 1 165 ? -9.807 -1.291 6.246 1.00 95.19 165 LEU A CA 1
ATOM 1246 C C . LEU A 1 165 ? -10.489 -2.542 6.787 1.00 95.19 165 LEU A C 1
ATOM 1248 O O . LEU A 1 165 ? -11.220 -2.446 7.774 1.00 95.19 165 LEU A O 1
ATOM 1252 N N . LEU A 1 166 ? -10.225 -3.701 6.182 1.00 96.62 166 LEU A N 1
ATOM 1253 C CA . LEU A 1 166 ? -10.768 -4.978 6.637 1.00 96.62 166 LEU A CA 1
ATOM 1254 C C . LEU A 1 166 ? -10.309 -5.304 8.061 1.00 96.62 166 LEU A C 1
ATOM 1256 O O . LEU A 1 166 ? -11.133 -5.704 8.880 1.00 96.62 166 LEU A O 1
ATOM 1260 N N . LEU A 1 167 ? -9.031 -5.080 8.380 1.00 96.56 167 LEU A N 1
ATOM 1261 C CA . LEU A 1 167 ? -8.497 -5.297 9.728 1.00 96.56 167 LEU A CA 1
ATOM 1262 C C . LEU A 1 167 ? -9.119 -4.335 10.749 1.00 96.56 167 LEU A C 1
ATOM 1264 O O . LEU A 1 167 ? -9.583 -4.760 11.806 1.00 96.56 167 LEU A O 1
ATOM 1268 N N . LEU A 1 168 ? -9.193 -3.042 10.424 1.00 93.88 168 LEU A N 1
ATOM 1269 C CA . LEU A 1 168 ? -9.783 -2.035 11.308 1.00 93.88 168 LEU A CA 1
ATOM 1270 C C . LEU A 1 168 ? -11.286 -2.259 11.541 1.00 93.88 168 LEU A C 1
ATOM 1272 O O . LEU A 1 168 ? -11.785 -1.959 12.628 1.00 93.88 168 LEU A O 1
ATOM 1276 N N . ASP A 1 169 ? -12.022 -2.723 10.530 1.00 93.88 169 ASP A N 1
ATOM 1277 C CA . ASP A 1 169 ? -13.431 -3.104 10.674 1.00 93.88 169 ASP A CA 1
ATOM 1278 C C . ASP A 1 169 ? -13.560 -4.343 11.570 1.00 93.88 169 ASP A C 1
ATOM 1280 O O . ASP A 1 169 ? -14.377 -4.348 12.494 1.00 93.88 169 ASP A O 1
ATOM 1284 N N . ASP A 1 170 ? -12.714 -5.353 11.358 1.00 95.19 170 ASP A N 1
ATOM 1285 C CA . ASP A 1 170 ? -12.767 -6.620 12.087 1.00 95.19 170 ASP A CA 1
ATOM 1286 C C . ASP A 1 170 ? -12.470 -6.475 13.580 1.00 95.19 170 ASP A C 1
ATOM 1288 O O . ASP A 1 170 ? -13.127 -7.091 14.417 1.00 95.19 170 ASP A O 1
ATOM 1292 N N . VAL A 1 171 ? -11.523 -5.605 13.937 1.00 93.19 171 VAL A N 1
ATOM 1293 C CA . VAL A 1 171 ? -11.179 -5.319 15.336 1.00 93.19 171 VAL A CA 1
ATOM 1294 C C . VAL A 1 171 ? -12.384 -4.827 16.143 1.00 93.19 171 VAL A C 1
ATOM 1296 O O . VAL A 1 171 ? -12.470 -5.115 17.340 1.00 93.19 171 VAL A O 1
ATOM 1299 N N . ARG A 1 172 ? -13.294 -4.081 15.503 1.00 90.06 172 ARG A N 1
ATOM 1300 C CA . ARG A 1 172 ? -14.473 -3.469 16.136 1.00 90.06 172 ARG A CA 1
ATOM 1301 C C . ARG A 1 172 ? -15.736 -4.307 15.953 1.00 90.06 172 ARG A C 1
ATOM 1303 O O . ARG A 1 172 ? -16.598 -4.302 16.826 1.00 90.06 172 ARG A O 1
ATOM 1310 N N . ARG A 1 173 ? -15.873 -4.970 14.803 1.00 92.25 173 ARG A N 1
ATOM 1311 C CA . ARG A 1 173 ? -17.021 -5.798 14.417 1.00 92.25 173 ARG A CA 1
ATOM 1312 C C . ARG A 1 173 ? -16.507 -7.073 13.739 1.00 92.25 173 ARG A C 1
ATOM 1314 O O . ARG A 1 173 ? -16.496 -7.131 12.505 1.00 92.25 173 ARG A O 1
ATOM 1321 N N . PRO A 1 174 ? -16.082 -8.083 14.525 1.00 93.44 174 PRO A N 1
ATOM 1322 C CA . PRO A 1 174 ? -15.522 -9.309 13.980 1.00 93.44 174 PRO A CA 1
ATOM 1323 C C . PRO A 1 174 ? -16.468 -9.959 12.973 1.00 93.44 174 PRO A C 1
ATOM 1325 O O . PRO A 1 174 ? -17.637 -10.205 13.265 1.00 93.44 174 PRO A O 1
ATOM 1328 N N . SER A 1 175 ? -15.973 -10.248 11.774 1.00 95.44 175 SER A N 1
ATOM 1329 C CA . SER A 1 175 ? -16.769 -10.872 10.713 1.00 95.44 175 SER A CA 1
ATOM 1330 C C . SER A 1 175 ? -15.930 -11.833 9.876 1.00 95.44 175 SER A C 1
ATOM 1332 O O . SER A 1 175 ? -14.705 -11.834 9.957 1.00 95.44 175 SER A O 1
ATOM 1334 N N . ARG A 1 176 ? -16.569 -12.672 9.053 1.00 96.44 176 ARG A N 1
ATOM 1335 C CA . ARG A 1 176 ? -15.842 -13.537 8.102 1.00 96.44 176 ARG A CA 1
ATOM 1336 C C . ARG A 1 176 ? -15.183 -12.745 6.966 1.00 96.44 176 ARG A C 1
ATOM 1338 O O . ARG A 1 176 ? -14.277 -13.262 6.326 1.00 96.44 176 ARG A O 1
ATOM 1345 N N . ARG A 1 177 ? -15.586 -11.486 6.745 1.00 97.38 177 ARG A N 1
ATOM 1346 C CA . ARG A 1 177 ? -15.021 -10.629 5.689 1.00 97.38 177 ARG A CA 1
ATOM 1347 C C . ARG A 1 177 ? -13.534 -10.352 5.889 1.00 97.38 177 ARG A C 1
ATOM 1349 O O . ARG A 1 177 ? -12.856 -10.099 4.903 1.00 97.38 177 ARG A O 1
ATOM 1356 N N . VAL A 1 178 ? -13.016 -10.451 7.118 1.00 97.81 178 VAL A N 1
ATOM 1357 C CA . VAL A 1 178 ? -11.576 -10.291 7.375 1.00 97.81 178 VAL A CA 1
ATOM 1358 C C . VAL A 1 178 ? -10.736 -11.270 6.562 1.00 97.81 178 VAL A C 1
ATOM 1360 O O . VAL A 1 178 ? -9.647 -10.912 6.150 1.00 97.81 178 VAL A O 1
ATOM 1363 N N . PHE A 1 179 ? -11.244 -12.466 6.245 1.00 98.50 179 PHE A N 1
ATOM 1364 C CA . PHE A 1 179 ? -10.488 -13.447 5.464 1.00 98.50 179 PHE A CA 1
ATOM 1365 C C . PHE A 1 179 ? -10.272 -13.035 4.004 1.00 98.50 179 PHE A C 1
ATOM 1367 O O . PHE A 1 179 ? -9.406 -13.611 3.357 1.00 98.50 179 PHE A O 1
ATOM 1374 N N . LEU A 1 180 ? -10.958 -11.994 3.507 1.00 98.56 180 LEU A N 1
ATOM 1375 C CA . LEU A 1 180 ? -10.642 -11.376 2.214 1.00 98.56 180 LEU A CA 1
ATOM 1376 C C . LEU A 1 180 ? -9.233 -10.763 2.187 1.00 98.56 180 LEU A C 1
ATOM 1378 O O . LEU A 1 180 ? -8.691 -10.566 1.105 1.00 98.56 180 LEU A O 1
ATOM 1382 N N . VAL A 1 181 ? -8.603 -10.511 3.343 1.00 98.69 181 VAL A N 1
ATOM 1383 C CA . VAL A 1 181 ? -7.196 -10.085 3.375 1.00 98.69 181 VAL A CA 1
ATOM 1384 C C . VAL A 1 181 ? -6.266 -11.137 2.773 1.00 98.69 181 VAL A C 1
ATOM 1386 O O . VAL A 1 181 ? -5.274 -10.760 2.171 1.00 98.69 181 VAL A O 1
ATOM 1389 N N . LEU A 1 182 ? -6.582 -12.433 2.868 1.00 98.69 182 LEU A N 1
ATOM 1390 C CA . LEU A 1 182 ? -5.719 -13.506 2.361 1.00 98.69 182 LEU A CA 1
ATOM 1391 C C . LEU A 1 182 ? -5.613 -13.511 0.823 1.00 98.69 182 LEU A C 1
ATOM 1393 O O . LEU A 1 182 ? -4.497 -13.391 0.321 1.00 98.69 182 LEU A O 1
ATOM 1397 N N . PRO A 1 183 ? -6.715 -13.549 0.041 1.00 98.56 183 PRO A N 1
ATOM 1398 C CA . PRO A 1 183 ? -6.612 -13.421 -1.412 1.00 98.56 183 PRO A CA 1
ATOM 1399 C C . PRO A 1 183 ? -6.061 -12.054 -1.845 1.00 98.56 183 PRO A C 1
ATOM 1401 O O . PRO A 1 183 ? -5.353 -11.982 -2.846 1.00 98.56 183 PRO A O 1
ATOM 1404 N N . LEU A 1 184 ? -6.313 -10.976 -1.086 1.00 98.62 184 LEU A N 1
ATOM 1405 C CA . LEU A 1 184 ? -5.696 -9.671 -1.357 1.00 98.62 184 LEU A CA 1
ATOM 1406 C C . LEU A 1 184 ? -4.173 -9.705 -1.171 1.00 98.62 184 LEU A C 1
ATOM 1408 O O . LEU A 1 184 ? -3.460 -9.144 -1.999 1.00 98.62 184 LEU A O 1
ATOM 1412 N N . LEU A 1 185 ? -3.669 -10.364 -0.122 1.00 98.75 185 LEU A N 1
ATOM 1413 C CA . LEU A 1 185 ? -2.234 -10.554 0.091 1.00 98.75 185 LEU A CA 1
ATOM 1414 C C . LEU A 1 185 ? -1.622 -11.454 -0.985 1.00 98.75 185 LEU A C 1
ATOM 1416 O O . LEU A 1 185 ? -0.556 -11.122 -1.483 1.00 98.75 185 LEU A O 1
ATOM 1420 N N . ALA A 1 186 ? -2.292 -12.535 -1.392 1.00 98.31 186 ALA A N 1
ATOM 1421 C CA . ALA A 1 186 ? -1.810 -13.402 -2.468 1.00 98.31 186 ALA A CA 1
ATOM 1422 C C . ALA A 1 186 ? -1.693 -12.645 -3.804 1.00 98.31 186 ALA A C 1
ATOM 1424 O O . ALA A 1 186 ? -0.669 -12.720 -4.483 1.00 98.31 186 ALA A O 1
ATOM 1425 N N . LEU A 1 187 ? -2.695 -11.829 -4.152 1.00 98.38 187 LEU A N 1
ATOM 1426 C CA . LEU A 1 187 ? -2.612 -10.930 -5.307 1.00 98.38 187 LEU A CA 1
ATOM 1427 C C . LEU A 1 187 ? -1.464 -9.926 -5.140 1.00 98.38 187 LEU A C 1
ATOM 1429 O O . LEU A 1 187 ? -0.653 -9.744 -6.046 1.00 98.38 187 LEU A O 1
ATOM 1433 N N . TRP A 1 188 ? -1.362 -9.293 -3.972 1.00 98.50 188 TRP A N 1
ATOM 1434 C CA . TRP A 1 188 ? -0.326 -8.302 -3.698 1.00 98.50 188 TRP A CA 1
ATOM 1435 C C . TRP A 1 188 ? 1.088 -8.907 -3.777 1.00 98.50 188 TRP A C 1
ATOM 1437 O O . TRP A 1 188 ? 1.999 -8.275 -4.313 1.00 98.50 188 TRP A O 1
ATOM 1447 N N . ALA A 1 189 ? 1.264 -10.164 -3.365 1.00 97.81 189 ALA A N 1
ATOM 1448 C CA . ALA A 1 189 ? 2.515 -10.907 -3.485 1.00 97.81 189 ALA A CA 1
ATOM 1449 C C . ALA A 1 189 ? 2.962 -11.164 -4.932 1.00 97.81 189 ALA A C 1
ATOM 1451 O O . ALA A 1 189 ? 4.101 -11.570 -5.131 1.00 97.81 189 ALA A O 1
ATOM 1452 N N . ASN A 1 190 ? 2.124 -10.868 -5.924 1.00 97.69 190 ASN A N 1
ATOM 1453 C CA . ASN A 1 190 ? 2.472 -10.895 -7.346 1.00 97.69 190 ASN A CA 1
ATOM 1454 C C . ASN A 1 190 ? 2.490 -9.493 -7.990 1.00 97.69 190 ASN A C 1
ATOM 1456 O O . ASN A 1 190 ? 2.807 -9.331 -9.169 1.00 97.69 190 ASN A O 1
ATOM 1460 N N . VAL A 1 191 ? 2.112 -8.468 -7.222 1.00 97.69 191 VAL A N 1
ATOM 1461 C CA . VAL A 1 191 ? 2.020 -7.067 -7.652 1.00 97.69 191 VAL A CA 1
ATOM 1462 C C . VAL A 1 191 ? 3.225 -6.269 -7.172 1.00 97.69 191 VAL A C 1
ATOM 1464 O O . VAL A 1 191 ? 3.767 -5.474 -7.934 1.00 97.69 191 VAL A O 1
ATOM 1467 N N . HIS A 1 192 ? 3.629 -6.424 -5.908 1.00 96.25 192 HIS A N 1
ATOM 1468 C CA . HIS A 1 192 ? 4.742 -5.657 -5.349 1.00 96.25 192 HIS A CA 1
ATOM 1469 C C . HIS A 1 192 ? 5.284 -6.249 -4.042 1.00 96.25 192 HIS A C 1
ATOM 1471 O O . HIS A 1 192 ? 4.528 -6.773 -3.220 1.00 96.25 192 HIS A O 1
ATOM 1477 N N . GLY A 1 193 ? 6.589 -6.092 -3.796 1.00 94.75 193 GLY A N 1
ATOM 1478 C CA . GLY A 1 193 ? 7.281 -6.702 -2.654 1.00 94.75 193 GLY A CA 1
ATOM 1479 C C . GLY A 1 193 ? 6.862 -6.145 -1.292 1.00 94.75 193 GLY A C 1
ATOM 1480 O O . GLY A 1 193 ? 7.098 -6.768 -0.261 1.00 94.75 193 GLY A O 1
ATOM 1481 N N . SER A 1 194 ? 6.176 -4.998 -1.272 1.00 95.06 194 SER A N 1
ATOM 1482 C CA . SER A 1 194 ? 5.647 -4.393 -0.042 1.00 95.06 194 SER A CA 1
ATOM 1483 C C . SER A 1 194 ? 4.516 -5.186 0.617 1.00 95.06 194 SER A C 1
ATOM 1485 O O . SER A 1 194 ? 4.104 -4.817 1.714 1.00 95.06 194 SER A O 1
ATOM 1487 N N . VAL A 1 195 ? 4.046 -6.286 0.015 1.00 97.81 195 VAL A N 1
ATOM 1488 C CA . VAL A 1 195 ? 3.077 -7.208 0.631 1.00 97.81 195 VAL A CA 1
ATOM 1489 C C . VAL A 1 195 ? 3.499 -7.676 2.027 1.00 97.81 195 VAL A C 1
ATOM 1491 O O . VAL A 1 195 ? 2.638 -7.906 2.875 1.00 97.81 195 VAL A O 1
ATOM 1494 N N . VAL A 1 196 ? 4.809 -7.733 2.309 1.00 97.31 196 VAL A N 1
ATOM 1495 C CA . VAL A 1 196 ? 5.350 -8.078 3.633 1.00 97.31 196 VAL A CA 1
ATOM 1496 C C . VAL A 1 196 ? 4.751 -7.185 4.722 1.00 97.31 196 VAL A C 1
ATOM 1498 O O . VAL A 1 196 ? 4.399 -7.678 5.788 1.00 97.31 196 VAL A O 1
ATOM 1501 N N . LEU A 1 197 ? 4.530 -5.897 4.441 1.00 96.56 197 LEU A N 1
ATOM 1502 C CA . LEU A 1 197 ? 3.857 -4.988 5.368 1.00 96.56 197 LEU A CA 1
ATOM 1503 C C . LEU A 1 197 ? 2.413 -5.421 5.657 1.00 96.56 197 LEU A C 1
ATOM 1505 O O . LEU A 1 197 ? 1.989 -5.456 6.811 1.00 96.56 197 LEU A O 1
ATOM 1509 N N . GLY A 1 198 ? 1.654 -5.754 4.612 1.00 97.69 198 GLY A N 1
ATOM 1510 C CA . GLY A 1 198 ? 0.288 -6.248 4.756 1.00 97.69 198 GLY A CA 1
ATOM 1511 C C . GLY A 1 198 ? 0.238 -7.547 5.560 1.00 97.69 198 GLY A C 1
ATOM 1512 O O . GLY A 1 198 ? -0.568 -7.662 6.482 1.00 97.69 198 GLY A O 1
ATOM 1513 N N . ALA A 1 199 ? 1.137 -8.489 5.267 1.00 98.50 199 ALA A N 1
ATOM 1514 C CA . ALA A 1 199 ? 1.240 -9.750 5.994 1.00 98.50 199 ALA A CA 1
ATOM 1515 C C . ALA A 1 199 ? 1.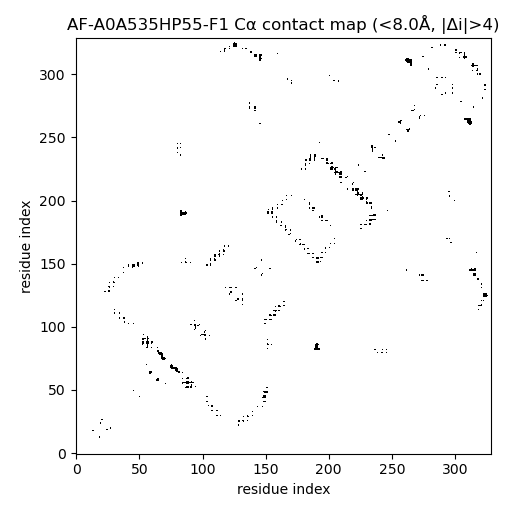582 -9.532 7.475 1.00 98.50 199 ALA A C 1
ATOM 1517 O O . ALA A 1 199 ? 0.931 -10.123 8.333 1.00 98.50 199 ALA A O 1
ATOM 1518 N N . LEU A 1 200 ? 2.509 -8.619 7.794 1.00 98.25 200 LEU A N 1
ATOM 1519 C CA . LEU A 1 200 ? 2.833 -8.248 9.177 1.00 98.25 200 LEU A CA 1
ATOM 1520 C C . LEU A 1 200 ? 1.617 -7.690 9.927 1.00 98.25 200 LEU A C 1
ATOM 1522 O O . LEU A 1 200 ? 1.378 -8.072 11.071 1.00 98.25 200 LEU A O 1
ATOM 1526 N N . LEU A 1 201 ? 0.816 -6.827 9.295 1.00 98.44 201 LEU A N 1
ATOM 1527 C CA . LEU A 1 201 ? -0.405 -6.291 9.907 1.00 98.44 201 LEU A CA 1
ATOM 1528 C C . LEU A 1 201 ? -1.469 -7.376 10.129 1.00 98.44 201 LEU A C 1
ATOM 1530 O O . LEU A 1 201 ? -2.108 -7.403 11.182 1.00 98.44 201 LEU A O 1
ATOM 1534 N N . VAL A 1 202 ? -1.654 -8.290 9.172 1.00 98.69 202 VAL A N 1
ATOM 1535 C CA . VAL A 1 202 ? -2.602 -9.407 9.314 1.00 98.69 202 VAL A CA 1
ATOM 1536 C C . VAL A 1 202 ? -2.148 -10.374 10.410 1.00 98.69 202 VAL A C 1
ATOM 1538 O O . VAL A 1 202 ? -2.961 -10.754 11.254 1.00 98.69 202 VAL A O 1
ATOM 1541 N N . ALA A 1 203 ? -0.859 -10.717 10.454 1.00 98.56 203 ALA A N 1
ATOM 1542 C CA . ALA A 1 203 ? -0.283 -11.562 11.494 1.00 98.56 203 ALA A CA 1
ATOM 1543 C C . ALA A 1 203 ? -0.404 -10.914 12.881 1.00 98.56 203 ALA A C 1
ATOM 1545 O O . ALA A 1 203 ? -0.810 -11.576 13.834 1.00 98.56 203 ALA A O 1
ATOM 1546 N N . LEU A 1 204 ? -0.140 -9.606 12.989 1.00 98.38 204 LEU A N 1
ATOM 1547 C CA . LEU A 1 204 ? -0.320 -8.841 14.223 1.00 98.38 204 LEU A CA 1
ATOM 1548 C C . LEU A 1 204 ? -1.771 -8.900 14.718 1.00 98.38 204 LEU A C 1
ATOM 1550 O O . LEU A 1 204 ? -2.011 -9.160 15.896 1.00 98.38 204 LEU A O 1
ATOM 1554 N N . HIS A 1 205 ? -2.748 -8.688 13.831 1.00 97.81 205 HIS A N 1
ATOM 1555 C CA . HIS A 1 205 ? -4.166 -8.816 14.185 1.00 97.81 205 HIS A CA 1
ATOM 1556 C C . HIS A 1 205 ? -4.512 -10.241 14.626 1.00 97.81 205 HIS A C 1
ATOM 1558 O O . HIS A 1 205 ? -5.131 -10.420 15.673 1.00 97.81 205 HIS A O 1
ATOM 1564 N N . GLY A 1 206 ? -4.068 -11.255 13.877 1.00 97.44 206 GLY A N 1
ATOM 1565 C CA . GLY A 1 206 ? -4.278 -12.663 14.213 1.00 97.44 206 GLY A CA 1
ATOM 1566 C C . GLY A 1 206 ? -3.711 -13.032 15.587 1.00 97.44 206 GLY A C 1
ATOM 1567 O O . GLY A 1 206 ? -4.425 -13.608 16.407 1.00 97.44 206 GLY A O 1
ATOM 1568 N N . ALA A 1 207 ? -2.483 -12.606 15.889 1.00 97.06 207 ALA A N 1
ATOM 1569 C CA . ALA A 1 207 ? -1.856 -12.799 17.194 1.00 97.06 207 ALA A CA 1
ATOM 1570 C C . ALA A 1 207 ? -2.644 -12.101 18.314 1.00 97.06 207 ALA A C 1
ATOM 1572 O O . ALA A 1 207 ? -2.929 -12.707 19.344 1.00 97.06 207 ALA A O 1
ATOM 1573 N N . LEU A 1 208 ? -3.080 -10.853 18.107 1.00 96.12 208 LEU A N 1
ATOM 1574 C CA . LEU A 1 208 ? -3.911 -10.142 19.082 1.00 96.12 208 LEU A CA 1
ATOM 1575 C C . LEU A 1 208 ? -5.270 -10.816 19.304 1.00 96.12 208 LEU A C 1
ATOM 1577 O O . LEU A 1 208 ? -5.782 -10.770 20.418 1.00 96.12 208 LEU A O 1
ATOM 1581 N N . VAL A 1 209 ? -5.860 -11.442 18.282 1.00 95.00 209 VAL A N 1
ATOM 1582 C CA . VAL A 1 209 ? -7.087 -12.240 18.431 1.00 95.00 209 VAL A CA 1
ATOM 1583 C C . VAL A 1 209 ? -6.838 -13.462 19.319 1.00 95.00 209 VAL A C 1
ATOM 1585 O O . VAL A 1 209 ? -7.669 -13.742 20.176 1.00 95.00 209 VAL A O 1
ATOM 1588 N N . MET A 1 210 ? -5.697 -14.141 19.172 1.00 94.12 210 MET A N 1
ATOM 1589 C CA . MET A 1 210 ? -5.329 -15.300 20.002 1.00 94.12 210 MET A CA 1
ATOM 1590 C C . MET A 1 210 ? -4.993 -14.918 21.450 1.00 94.12 210 MET A C 1
ATOM 1592 O O . MET A 1 210 ? -5.226 -15.702 22.366 1.00 94.12 210 MET A O 1
ATOM 1596 N N . LEU A 1 211 ? -4.433 -13.722 21.657 1.00 92.44 211 LEU A N 1
ATOM 1597 C CA . LEU A 1 211 ? -4.021 -13.224 22.972 1.00 92.44 211 LEU A CA 1
ATOM 1598 C C . LEU A 1 211 ? -5.163 -12.590 23.778 1.00 92.44 211 LEU A C 1
ATOM 1600 O O . LEU A 1 211 ? -5.018 -12.388 24.984 1.00 92.44 211 LEU A O 1
ATOM 1604 N N . ARG A 1 212 ? -6.298 -12.258 23.149 1.00 86.19 212 ARG A N 1
ATOM 1605 C CA . ARG A 1 212 ? -7.487 -11.793 23.879 1.00 86.19 212 ARG A CA 1
ATOM 1606 C C . ARG A 1 212 ? -7.971 -12.929 24.786 1.00 86.19 212 ARG A C 1
ATOM 1608 O O . ARG A 1 212 ? -8.155 -14.044 24.324 1.00 86.19 212 ARG A O 1
ATOM 1615 N N . GLY A 1 213 ? -8.187 -12.634 26.071 1.00 58.72 213 GLY A N 1
ATOM 1616 C CA . GLY A 1 213 ? -8.442 -13.618 27.140 1.00 58.72 213 GLY A CA 1
ATOM 1617 C C . GLY A 1 213 ? -9.661 -14.540 26.972 1.00 58.72 213 GLY A C 1
ATOM 1618 O O . GLY A 1 213 ? -9.850 -15.435 27.788 1.00 58.72 213 GLY A O 1
ATOM 1619 N N . ASP A 1 214 ? -10.452 -14.372 25.913 1.00 68.81 214 ASP A N 1
ATOM 1620 C CA . ASP A 1 214 ? -11.438 -15.352 25.460 1.00 68.81 214 ASP A CA 1
ATOM 1621 C C . ASP A 1 214 ? -10.725 -16.433 24.630 1.00 68.81 214 ASP A C 1
ATOM 1623 O O . ASP A 1 214 ? -10.723 -16.420 23.396 1.00 68.81 214 ASP A O 1
ATOM 1627 N N . ARG A 1 215 ? -10.075 -17.372 25.331 1.00 73.06 215 ARG A N 1
ATOM 1628 C CA . ARG A 1 215 ? -9.374 -18.528 24.743 1.00 73.06 215 ARG A CA 1
ATOM 1629 C C . ARG A 1 215 ? -10.333 -19.583 24.180 1.00 73.06 215 ARG A C 1
ATOM 1631 O O . ARG A 1 215 ? -10.038 -20.776 24.218 1.00 73.06 215 ARG A O 1
ATOM 1638 N N . SER A 1 216 ? -11.488 -19.179 23.653 1.00 86.31 216 SER A N 1
ATOM 1639 C CA . SER A 1 216 ? -12.339 -20.101 22.912 1.00 86.31 216 SER A CA 1
ATOM 1640 C C . SER A 1 216 ? -11.563 -20.684 21.726 1.00 86.31 216 SER A C 1
ATOM 1642 O O . SER A 1 216 ? -10.850 -19.973 21.008 1.00 86.31 216 SER A O 1
ATOM 1644 N N . SER A 1 217 ? -11.729 -21.983 21.464 1.00 89.25 217 SER A N 1
ATOM 1645 C CA . SER A 1 217 ? -11.046 -22.662 20.352 1.00 89.25 217 SER A CA 1
ATOM 1646 C C . SER A 1 217 ? -11.300 -21.964 19.010 1.00 89.25 217 SER A C 1
ATOM 1648 O O . SER A 1 217 ? -10.432 -21.928 18.144 1.00 89.25 217 SER A O 1
ATOM 1650 N N . ARG A 1 218 ? -12.466 -21.319 18.855 1.00 91.25 218 ARG A N 1
ATOM 1651 C CA . ARG A 1 218 ? -12.818 -20.526 17.667 1.00 91.25 218 ARG A CA 1
ATOM 1652 C C . ARG A 1 218 ? -11.926 -19.297 17.481 1.00 91.25 218 ARG A C 1
ATOM 1654 O O . ARG A 1 218 ? -11.544 -19.014 16.347 1.00 91.25 218 ARG A O 1
ATOM 1661 N N . ALA A 1 219 ? -11.600 -18.568 18.550 1.00 92.25 219 ALA A N 1
ATOM 1662 C CA . ALA A 1 219 ? -10.718 -17.403 18.475 1.00 92.25 219 ALA A CA 1
ATOM 1663 C C . ALA A 1 219 ? -9.278 -17.818 18.140 1.00 92.25 219 ALA A C 1
ATOM 1665 O O . ALA A 1 219 ? -8.658 -17.211 17.266 1.00 92.25 219 ALA A O 1
ATOM 1666 N N . LEU A 1 220 ? -8.792 -18.904 18.755 1.00 94.62 220 LEU A N 1
ATOM 1667 C CA . LEU A 1 220 ? -7.467 -19.463 18.476 1.00 94.62 220 LEU A CA 1
ATOM 1668 C C . LEU A 1 220 ? -7.335 -19.931 17.025 1.00 94.62 220 LEU A C 1
ATOM 1670 O O . LEU A 1 220 ? -6.395 -19.532 16.344 1.00 94.62 220 LEU A O 1
ATOM 1674 N N . VAL A 1 221 ? -8.307 -20.699 16.520 1.00 95.69 221 VAL A N 1
ATOM 1675 C CA . VAL A 1 221 ? -8.324 -21.149 15.119 1.00 95.69 221 VAL A CA 1
ATOM 1676 C C . VAL A 1 221 ? -8.396 -19.955 14.171 1.00 95.69 221 VAL A C 1
ATOM 1678 O O . VAL A 1 221 ? -7.620 -19.872 13.227 1.00 95.69 221 VAL A O 1
ATOM 1681 N N . ARG A 1 222 ? -9.283 -18.988 14.429 1.00 95.81 222 ARG A N 1
ATOM 1682 C CA . ARG A 1 222 ? -9.415 -17.783 13.597 1.00 95.81 222 ARG A CA 1
ATOM 1683 C C . ARG A 1 222 ? -8.111 -16.987 13.530 1.00 95.81 222 ARG A C 1
ATOM 1685 O O . ARG A 1 222 ? -7.701 -16.597 12.440 1.00 95.81 222 ARG A O 1
ATOM 1692 N N . GLY A 1 223 ? -7.486 -16.721 14.676 1.00 96.81 223 GLY A N 1
ATOM 1693 C CA . GLY A 1 223 ? -6.225 -15.989 14.738 1.00 96.81 223 GLY A CA 1
ATOM 1694 C C . GLY A 1 223 ? -5.078 -16.766 14.093 1.00 96.81 223 GLY A C 1
ATOM 1695 O O . GLY A 1 223 ? -4.341 -16.196 13.292 1.00 96.81 223 GLY A O 1
ATOM 1696 N N . GLY A 1 224 ? -5.005 -18.079 14.333 1.00 97.31 224 GLY A N 1
ATOM 1697 C CA . GLY A 1 224 ? -4.043 -18.977 13.694 1.00 97.31 224 GLY A CA 1
ATOM 1698 C C . GLY A 1 224 ? -4.181 -19.007 12.170 1.00 97.31 224 GLY A C 1
ATOM 1699 O O . GLY A 1 224 ? -3.179 -18.896 11.472 1.00 97.31 224 GLY A O 1
ATOM 1700 N N . LEU A 1 225 ? -5.409 -19.052 11.641 1.00 98.06 225 LEU A N 1
ATOM 1701 C CA . LEU A 1 225 ? -5.674 -18.969 10.199 1.00 98.06 225 LEU A CA 1
ATOM 1702 C C . LEU A 1 225 ? -5.230 -17.632 9.596 1.00 98.06 225 LEU A C 1
ATOM 1704 O O . LEU A 1 225 ? -4.747 -17.611 8.468 1.00 98.06 225 LEU A O 1
ATOM 1708 N N . LEU A 1 226 ? -5.370 -16.518 10.321 1.00 98.44 226 LEU A N 1
ATOM 1709 C CA . LEU A 1 226 ? -4.878 -15.217 9.858 1.00 98.44 226 LEU A CA 1
ATOM 1710 C C . LEU A 1 226 ? -3.347 -15.169 9.847 1.00 98.44 226 LEU A C 1
ATOM 1712 O O . LEU A 1 226 ? -2.764 -14.748 8.850 1.00 98.44 226 LEU A O 1
ATOM 1716 N N . VAL A 1 227 ? -2.697 -15.638 10.917 1.00 98.50 227 VAL A N 1
ATOM 1717 C CA . VAL A 1 227 ? -1.230 -15.687 11.013 1.00 98.50 227 VAL A CA 1
ATOM 1718 C C . VAL A 1 227 ? -0.656 -16.601 9.931 1.00 98.50 227 VAL A C 1
ATOM 1720 O O . VAL A 1 227 ? 0.105 -16.138 9.082 1.00 98.50 227 VAL A O 1
ATOM 1723 N N . ALA A 1 228 ? -1.070 -17.869 9.900 1.00 98.44 228 ALA A N 1
ATOM 1724 C CA . ALA A 1 228 ? -0.582 -18.841 8.927 1.00 98.44 228 ALA A CA 1
ATOM 1725 C C . ALA A 1 228 ? -0.959 -18.435 7.497 1.00 98.44 228 ALA A C 1
ATOM 1727 O O . ALA A 1 228 ? -0.107 -18.424 6.613 1.00 98.44 228 ALA A O 1
ATOM 1728 N N . GLY A 1 229 ? -2.210 -18.021 7.270 1.00 98.44 229 GLY A N 1
ATOM 1729 C CA . GLY A 1 229 ? -2.684 -17.588 5.958 1.00 98.44 229 GLY A CA 1
ATOM 1730 C C . GLY A 1 229 ? -1.911 -16.387 5.414 1.00 98.44 229 GLY A C 1
ATOM 1731 O O . GLY A 1 229 ? -1.611 -16.352 4.222 1.00 98.44 229 GLY A O 1
ATOM 1732 N N . SER A 1 230 ? -1.536 -15.425 6.264 1.00 98.31 230 SER A N 1
ATOM 1733 C CA . SER A 1 230 ? -0.713 -14.284 5.842 1.00 98.31 230 SER A CA 1
ATOM 1734 C C . SER A 1 230 ? 0.691 -14.709 5.401 1.00 98.31 230 SER A C 1
ATOM 1736 O O . SER A 1 230 ? 1.171 -14.215 4.384 1.00 98.31 230 SER A O 1
ATOM 1738 N N . ALA A 1 231 ? 1.306 -15.676 6.090 1.00 97.50 231 ALA A N 1
ATOM 1739 C CA . ALA A 1 231 ? 2.600 -16.240 5.711 1.00 97.50 231 ALA A CA 1
ATOM 1740 C C . ALA A 1 231 ? 2.511 -17.049 4.404 1.00 97.50 231 ALA A C 1
ATOM 1742 O O . ALA A 1 231 ? 3.326 -16.848 3.507 1.00 97.50 231 ALA A O 1
ATOM 1743 N N . PHE A 1 232 ? 1.484 -17.891 4.246 1.00 98.00 232 PHE A N 1
ATOM 1744 C CA . PHE A 1 232 ? 1.245 -18.628 2.998 1.00 98.00 232 PHE A CA 1
ATOM 1745 C C . PHE A 1 232 ? 0.966 -17.701 1.811 1.00 98.00 232 PHE A C 1
ATOM 1747 O O . PHE A 1 232 ? 1.400 -17.979 0.697 1.00 98.00 232 PHE A O 1
ATOM 1754 N N . SER A 1 233 ? 0.307 -16.564 2.040 1.00 98.00 233 SER A N 1
ATOM 1755 C CA . SER A 1 233 ? 0.038 -15.582 0.984 1.00 98.00 233 SER A CA 1
ATOM 1756 C C . SER A 1 233 ? 1.320 -14.966 0.407 1.00 98.00 233 SER A C 1
ATOM 1758 O O . SER A 1 233 ? 1.334 -14.606 -0.765 1.00 98.00 233 SER A O 1
ATOM 1760 N N . LEU A 1 234 ? 2.408 -14.882 1.186 1.00 97.19 234 LEU A N 1
ATOM 1761 C CA . LEU A 1 234 ? 3.706 -14.374 0.714 1.00 97.19 234 LEU A CA 1
ATOM 1762 C C . LEU A 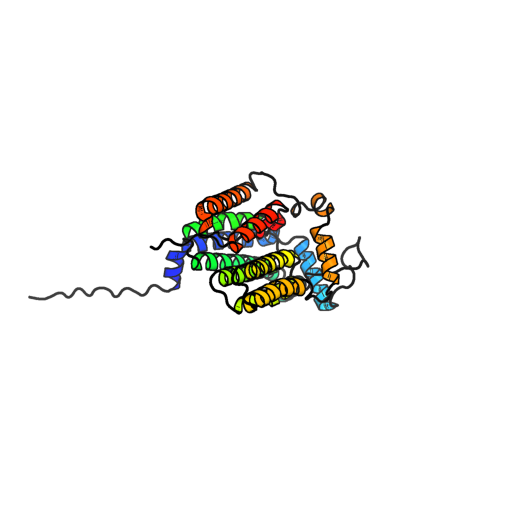1 234 ? 4.385 -15.304 -0.299 1.00 97.19 234 LEU A C 1
ATOM 1764 O O . LEU A 1 234 ? 5.184 -14.844 -1.109 1.00 97.19 234 LEU A O 1
ATOM 1768 N N . ILE A 1 235 ? 4.072 -16.599 -0.251 1.00 97.00 235 ILE A N 1
ATOM 1769 C CA . ILE A 1 235 ? 4.592 -17.607 -1.183 1.00 97.00 235 ILE A CA 1
ATOM 1770 C C . ILE A 1 235 ? 3.542 -18.040 -2.210 1.00 97.00 235 ILE A C 1
ATOM 1772 O O . ILE A 1 235 ? 3.784 -18.962 -2.980 1.00 97.00 235 ILE A O 1
ATOM 1776 N N . ALA A 1 236 ? 2.379 -17.383 -2.249 1.00 96.75 236 ALA A N 1
ATOM 1777 C CA . ALA A 1 236 ? 1.344 -17.615 -3.252 1.00 96.75 236 ALA A CA 1
ATOM 1778 C C . ALA A 1 236 ? 1.721 -16.943 -4.586 1.00 96.75 236 ALA A C 1
ATOM 1780 O O . ALA A 1 236 ? 0.990 -16.112 -5.121 1.00 96.75 236 ALA A O 1
ATOM 1781 N N . THR A 1 237 ? 2.904 -17.278 -5.096 1.00 96.06 237 THR A N 1
ATOM 1782 C CA . THR A 1 237 ? 3.479 -16.775 -6.344 1.00 96.06 237 THR A CA 1
ATOM 1783 C C . THR A 1 237 ? 3.952 -17.961 -7.193 1.00 96.06 237 THR A C 1
ATOM 1785 O O . THR A 1 237 ? 4.147 -19.053 -6.653 1.00 96.06 237 THR A O 1
ATOM 1788 N N . PRO A 1 238 ? 4.213 -17.768 -8.498 1.00 95.56 238 PRO A N 1
ATOM 1789 C CA . PRO A 1 238 ? 4.784 -18.809 -9.354 1.00 95.56 238 PRO A CA 1
ATOM 1790 C C . PRO A 1 238 ? 6.113 -19.399 -8.855 1.00 95.56 238 PRO A C 1
ATOM 1792 O O . PRO A 1 238 ? 6.464 -20.515 -9.227 1.00 95.56 238 PRO A O 1
ATOM 1795 N N . TRP A 1 239 ? 6.850 -18.672 -8.006 1.00 94.12 239 TRP A N 1
ATOM 1796 C CA . TRP A 1 239 ? 8.149 -19.097 -7.472 1.00 94.12 239 TRP A CA 1
ATOM 1797 C C . TRP A 1 239 ? 8.067 -19.715 -6.068 1.00 94.12 239 TRP A C 1
ATOM 1799 O O . TRP A 1 239 ? 9.098 -20.124 -5.531 1.00 94.12 239 TRP A O 1
ATOM 1809 N N . PHE A 1 240 ? 6.878 -19.795 -5.461 1.00 93.88 240 PHE A N 1
ATOM 1810 C CA . PHE A 1 240 ? 6.645 -20.392 -4.141 1.00 93.88 240 PHE A CA 1
ATOM 1811 C C . PHE A 1 240 ? 7.679 -19.956 -3.080 1.00 93.88 240 PHE A C 1
ATOM 1813 O O . PHE A 1 240 ? 7.844 -18.768 -2.796 1.00 93.88 240 PHE A O 1
ATOM 1820 N N . ALA A 1 241 ? 8.405 -20.912 -2.489 1.00 92.19 241 ALA A N 1
ATOM 1821 C CA . ALA A 1 241 ? 9.420 -20.659 -1.469 1.00 92.19 241 ALA A CA 1
ATOM 1822 C C . ALA A 1 241 ? 10.604 -19.819 -1.983 1.00 92.19 241 ALA A C 1
ATOM 1824 O O . ALA A 1 241 ? 11.252 -19.139 -1.186 1.00 92.19 241 ALA A O 1
ATOM 1825 N N . GLY A 1 242 ? 10.858 -19.789 -3.298 1.00 91.44 242 GLY A N 1
ATOM 1826 C CA . GLY A 1 242 ? 11.875 -18.928 -3.904 1.00 91.44 242 GLY A CA 1
ATOM 1827 C C . GLY A 1 242 ? 11.639 -17.444 -3.606 1.00 91.44 242 GLY A C 1
ATOM 1828 O O . GLY A 1 242 ? 12.592 -16.694 -3.387 1.00 91.44 242 GLY A O 1
ATOM 1829 N N . THR A 1 243 ? 10.378 -17.014 -3.479 1.00 93.19 243 THR A N 1
ATOM 1830 C CA . THR A 1 243 ? 10.033 -15.624 -3.130 1.00 93.19 243 THR A CA 1
ATOM 1831 C C . THR A 1 243 ? 10.570 -15.211 -1.755 1.00 93.19 243 THR A C 1
ATOM 1833 O O . THR A 1 243 ? 10.890 -14.041 -1.545 1.00 93.19 243 THR A O 1
ATOM 1836 N N . LEU A 1 244 ? 10.773 -16.153 -0.827 1.00 93.50 244 LEU A N 1
ATOM 1837 C CA . LEU A 1 244 ? 11.402 -15.856 0.465 1.00 93.50 244 LEU A CA 1
ATOM 1838 C C . LEU A 1 244 ? 12.853 -15.385 0.296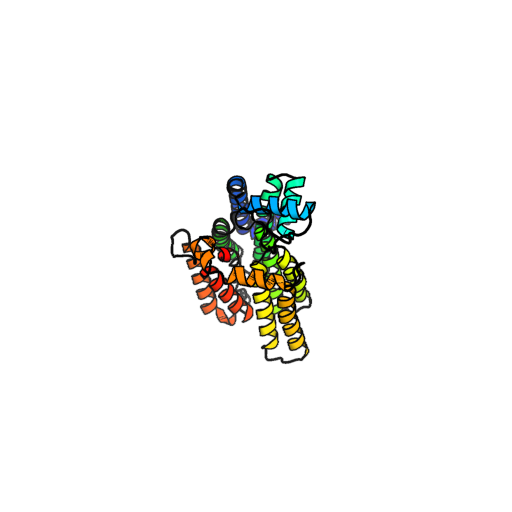 1.00 93.50 244 LEU A C 1
ATOM 1840 O O . LEU A 1 244 ? 13.293 -14.484 1.012 1.00 93.50 244 LEU A O 1
ATOM 1844 N N . GLY A 1 245 ? 13.573 -15.938 -0.686 1.00 92.25 245 GLY A N 1
ATOM 1845 C CA . GLY A 1 245 ? 14.904 -15.473 -1.076 1.00 92.25 245 GLY A CA 1
ATOM 1846 C C . GLY A 1 245 ? 14.877 -14.030 -1.577 1.00 92.25 245 GLY A C 1
ATOM 1847 O O . GLY A 1 245 ? 15.683 -13.215 -1.134 1.00 92.25 245 GLY A O 1
ATOM 1848 N N . TYR A 1 246 ? 13.890 -13.680 -2.410 1.00 92.31 246 TYR A N 1
ATOM 1849 C CA . TYR A 1 246 ? 13.672 -12.299 -2.852 1.00 92.31 246 TYR A CA 1
ATOM 1850 C C . TYR A 1 246 ? 13.439 -11.347 -1.668 1.00 92.31 246 TYR A C 1
ATOM 1852 O O . TYR A 1 246 ? 14.099 -10.308 -1.581 1.00 92.31 246 TYR A O 1
ATOM 1860 N N . TYR A 1 247 ? 12.555 -11.697 -0.725 1.00 94.38 247 TYR A N 1
ATOM 1861 C CA . TYR A 1 247 ? 12.298 -10.850 0.445 1.00 94.38 247 TYR A CA 1
ATOM 1862 C C . TYR A 1 247 ? 13.538 -10.696 1.319 1.00 94.38 247 TYR A C 1
ATOM 1864 O O . TYR A 1 247 ? 13.843 -9.582 1.744 1.00 94.38 247 TYR A O 1
ATOM 1872 N N . ARG A 1 248 ? 14.289 -11.780 1.543 1.00 93.56 248 ARG A N 1
ATOM 1873 C CA . ARG A 1 248 ? 15.538 -11.739 2.307 1.00 93.56 248 ARG A CA 1
ATOM 1874 C C . ARG A 1 248 ? 16.551 -10.793 1.660 1.00 93.56 248 ARG A C 1
ATOM 1876 O O . ARG A 1 248 ? 17.051 -9.894 2.332 1.00 93.56 248 ARG A O 1
ATOM 1883 N N . SER A 1 249 ? 16.800 -10.959 0.363 1.00 90.75 249 SER A N 1
ATOM 1884 C CA . SER A 1 249 ? 17.745 -10.140 -0.405 1.00 90.75 249 SER A CA 1
ATOM 1885 C C . SER A 1 249 ? 17.289 -8.695 -0.588 1.00 90.75 249 SER A C 1
ATOM 1887 O O . SER A 1 249 ? 18.105 -7.836 -0.888 1.00 90.75 249 SER A O 1
ATOM 1889 N N . THR A 1 250 ? 15.999 -8.407 -0.420 1.00 89.50 250 THR A N 1
ATOM 1890 C CA . THR A 1 250 ? 15.460 -7.049 -0.553 1.00 89.50 250 THR A CA 1
ATOM 1891 C C . THR A 1 250 ? 15.443 -6.312 0.786 1.00 89.50 250 THR A C 1
ATOM 1893 O O . THR A 1 250 ? 15.806 -5.143 0.849 1.00 89.50 250 THR A O 1
ATOM 1896 N N . LEU A 1 251 ? 15.029 -6.975 1.869 1.00 88.69 251 LEU A N 1
ATOM 1897 C CA . LEU A 1 251 ? 14.859 -6.347 3.185 1.00 88.69 251 LEU A CA 1
ATOM 1898 C C . LEU A 1 251 ? 16.164 -6.235 3.977 1.00 88.69 251 LEU A C 1
ATOM 1900 O O . LEU A 1 251 ? 16.318 -5.294 4.752 1.00 88.69 251 LEU A O 1
ATOM 1904 N N . PHE A 1 252 ? 17.087 -7.181 3.795 1.00 88.44 252 PHE A N 1
ATOM 1905 C CA . PHE A 1 252 ? 18.319 -7.270 4.587 1.00 88.44 252 PHE A CA 1
ATOM 1906 C C . PHE A 1 252 ? 19.584 -6.931 3.790 1.00 88.44 252 PHE A C 1
ATOM 1908 O O . PHE A 1 252 ? 20.690 -7.212 4.243 1.00 88.44 252 PHE A O 1
ATOM 1915 N N . ASN A 1 253 ? 19.442 -6.319 2.614 1.00 87.94 253 ASN A N 1
ATOM 1916 C CA . ASN A 1 253 ? 20.579 -5.851 1.831 1.00 87.94 253 ASN A CA 1
ATOM 1917 C C . ASN A 1 253 ? 21.024 -4.466 2.313 1.00 87.94 253 ASN A C 1
ATOM 1919 O O . ASN A 1 253 ? 20.335 -3.465 2.111 1.00 87.94 253 ASN A O 1
ATOM 1923 N N . SER A 1 254 ? 22.183 -4.420 2.970 1.00 86.12 254 SER A N 1
ATOM 1924 C CA . SER A 1 254 ? 22.768 -3.190 3.507 1.00 86.12 254 SER A CA 1
ATOM 1925 C C . SER A 1 254 ? 23.154 -2.194 2.412 1.00 86.12 254 SER A C 1
ATOM 1927 O O . SER A 1 254 ? 22.944 -0.995 2.597 1.00 86.12 254 SER A O 1
ATOM 1929 N N . SER A 1 255 ? 23.615 -2.674 1.253 1.00 87.19 255 SER A N 1
ATOM 1930 C CA . SER A 1 255 ? 24.104 -1.841 0.147 1.00 87.19 255 SER A CA 1
ATOM 1931 C C . SER A 1 255 ? 23.022 -0.962 -0.484 1.00 87.19 255 SER A C 1
ATOM 1933 O O . SER A 1 255 ? 23.331 0.053 -1.107 1.00 87.19 255 SER A O 1
ATOM 1935 N N . PHE A 1 256 ? 21.738 -1.298 -0.313 1.00 84.81 256 PHE A N 1
ATOM 1936 C CA . PHE A 1 256 ? 20.647 -0.465 -0.825 1.00 84.81 256 PHE A CA 1
ATOM 1937 C C . PHE A 1 256 ? 20.648 0.937 -0.231 1.00 84.81 256 PHE A C 1
ATOM 1939 O O . PHE A 1 256 ? 20.343 1.885 -0.944 1.00 84.81 256 PHE A O 1
ATOM 1946 N N . LYS A 1 257 ? 21.026 1.101 1.038 1.00 84.06 257 LYS A N 1
ATOM 1947 C CA . LYS A 1 257 ? 21.074 2.430 1.665 1.00 84.06 257 LYS A CA 1
ATOM 1948 C C . LYS A 1 257 ? 22.183 3.299 1.083 1.00 84.06 257 LYS A C 1
ATOM 1950 O O . LYS A 1 257 ? 22.038 4.520 1.039 1.00 84.06 257 LYS A O 1
ATOM 1955 N N . ASP A 1 258 ? 23.257 2.680 0.611 1.00 86.31 258 ASP A N 1
ATOM 1956 C CA . ASP A 1 258 ? 24.404 3.392 0.057 1.00 86.31 258 ASP A CA 1
ATOM 1957 C C . ASP A 1 258 ? 24.098 3.885 -1.359 1.00 86.31 258 ASP A C 1
ATOM 1959 O O . ASP A 1 258 ? 24.377 5.039 -1.684 1.00 86.31 258 ASP A O 1
ATOM 1963 N N . ILE A 1 259 ? 23.426 3.048 -2.157 1.00 85.81 259 ILE A N 1
ATOM 1964 C CA . ILE A 1 259 ? 23.183 3.276 -3.588 1.00 85.81 259 ILE A CA 1
ATOM 1965 C C . ILE A 1 259 ? 21.841 3.979 -3.851 1.00 85.81 259 ILE A C 1
ATOM 1967 O O . ILE A 1 259 ? 21.733 4.796 -4.763 1.00 85.81 259 ILE A O 1
ATOM 1971 N N . LEU A 1 260 ? 20.805 3.683 -3.061 1.00 84.38 260 LEU A N 1
ATOM 1972 C CA . LEU A 1 260 ? 19.438 4.148 -3.291 1.00 84.38 260 LEU A CA 1
ATOM 1973 C C . LEU A 1 260 ? 18.975 5.054 -2.146 1.00 84.38 260 LEU A C 1
ATOM 1975 O O . LEU A 1 260 ? 18.723 4.613 -1.023 1.00 84.38 260 LEU A O 1
ATOM 1979 N N . SER A 1 261 ? 18.787 6.337 -2.451 1.00 83.38 261 SER A N 1
ATOM 1980 C CA . SER A 1 261 ? 18.351 7.344 -1.474 1.00 83.38 261 SER A CA 1
ATOM 1981 C C . SER A 1 261 ? 17.026 6.986 -0.789 1.00 83.38 261 SER A C 1
ATOM 1983 O O . SER A 1 261 ? 16.870 7.234 0.404 1.00 83.38 261 SER A O 1
ATOM 1985 N N . GLU A 1 262 ? 16.101 6.332 -1.497 1.00 83.56 262 GLU A N 1
ATOM 1986 C CA . GLU A 1 262 ? 14.782 5.952 -0.970 1.00 83.56 262 GLU A CA 1
ATOM 1987 C C . GLU A 1 262 ? 14.828 4.889 0.148 1.00 83.56 262 GLU A C 1
ATOM 1989 O O . GLU A 1 262 ? 13.855 4.723 0.890 1.00 83.56 262 GLU A O 1
ATOM 1994 N N . TRP A 1 263 ? 15.955 4.184 0.290 1.00 88.50 263 TRP A N 1
ATOM 1995 C CA . TRP A 1 263 ? 16.194 3.198 1.347 1.00 88.50 263 TRP A CA 1
ATOM 1996 C C . TRP A 1 263 ? 16.850 3.792 2.594 1.00 88.50 263 TRP A C 1
ATOM 1998 O O . TRP A 1 263 ? 16.930 3.120 3.625 1.00 88.50 263 TRP A O 1
ATOM 2008 N N . ARG A 1 264 ? 17.301 5.049 2.528 1.00 90.00 264 ARG A N 1
ATOM 2009 C CA . ARG A 1 264 ? 17.850 5.766 3.680 1.00 90.00 264 ARG A CA 1
ATOM 2010 C C . ARG A 1 264 ? 16.729 6.191 4.620 1.00 90.00 264 ARG A C 1
ATOM 2012 O O . ARG A 1 264 ? 15.602 6.451 4.192 1.00 90.00 264 ARG A O 1
ATOM 2019 N N . ALA A 1 265 ? 17.057 6.294 5.903 1.00 92.06 265 ALA A N 1
ATOM 2020 C CA . ALA A 1 265 ? 16.160 6.893 6.879 1.00 92.06 265 ALA A CA 1
ATOM 2021 C C . ALA A 1 265 ? 15.892 8.369 6.512 1.00 92.06 265 ALA A C 1
ATOM 2023 O O . ALA A 1 265 ? 16.798 9.048 6.015 1.00 92.06 265 ALA A O 1
ATOM 2024 N N . PRO A 1 266 ? 14.670 8.884 6.731 1.00 91.69 266 PRO A N 1
ATOM 2025 C CA . PRO A 1 266 ? 14.415 10.312 6.625 1.00 91.69 266 PRO A CA 1
ATOM 2026 C C . PRO A 1 266 ? 15.273 11.070 7.647 1.00 91.69 266 PRO A C 1
ATOM 2028 O O . PRO A 1 266 ? 15.359 10.680 8.812 1.00 91.69 266 PRO A O 1
ATOM 2031 N N . THR A 1 267 ? 15.907 12.152 7.202 1.00 91.50 267 THR A N 1
ATOM 2032 C CA . THR A 1 267 ? 16.622 13.100 8.062 1.00 91.50 267 THR A CA 1
ATOM 2033 C C . THR A 1 267 ? 15.760 14.338 8.296 1.00 91.50 267 THR A C 1
ATOM 2035 O O . THR A 1 267 ? 14.846 14.632 7.521 1.00 91.50 267 THR A O 1
ATOM 2038 N N . LEU A 1 268 ? 16.025 15.070 9.381 1.00 92.56 268 LEU A N 1
ATOM 2039 C CA . LEU A 1 268 ? 15.268 16.276 9.703 1.00 92.56 268 LEU A CA 1
ATOM 2040 C C . LEU A 1 268 ? 15.670 17.413 8.754 1.00 92.56 268 LEU A C 1
ATOM 2042 O O . LEU A 1 268 ? 16.654 18.111 8.978 1.00 92.56 268 LEU A O 1
ATOM 2046 N N . THR A 1 269 ? 14.892 17.584 7.690 1.00 92.88 269 THR A N 1
ATOM 2047 C CA . THR A 1 269 ? 15.007 18.672 6.710 1.00 92.88 269 THR A CA 1
ATOM 2048 C C . THR A 1 269 ? 13.689 19.437 6.632 1.00 92.88 269 THR A C 1
ATOM 2050 O O . THR A 1 269 ? 12.654 18.940 7.075 1.00 92.88 269 THR A O 1
ATOM 2053 N N . LEU A 1 270 ? 13.685 20.636 6.038 1.00 92.88 270 LEU A N 1
ATOM 2054 C CA . LEU A 1 270 ? 12.438 21.383 5.810 1.00 92.88 270 LEU A CA 1
ATOM 2055 C C . LEU A 1 270 ? 11.451 20.613 4.917 1.00 92.88 270 LEU A C 1
ATOM 2057 O O . LEU A 1 270 ? 10.246 20.683 5.137 1.00 92.88 270 LEU A O 1
ATOM 2061 N N . GLU A 1 271 ? 11.963 19.840 3.957 1.00 89.62 271 GLU A N 1
ATOM 2062 C CA . GLU A 1 271 ? 11.163 18.984 3.077 1.00 89.62 271 GLU A CA 1
ATOM 2063 C C . GLU A 1 271 ? 10.485 17.838 3.844 1.00 89.62 271 GLU A C 1
ATOM 2065 O O . GLU A 1 271 ? 9.327 17.513 3.595 1.00 89.62 271 GLU A O 1
ATOM 2070 N N . LEU A 1 272 ? 11.169 17.242 4.824 1.00 91.88 272 LEU A N 1
ATOM 2071 C CA . LEU A 1 272 ? 10.627 16.129 5.607 1.00 91.88 272 LEU A CA 1
ATOM 2072 C C . LEU A 1 272 ? 10.007 16.562 6.939 1.00 91.88 272 LEU A C 1
ATOM 2074 O O . LEU A 1 272 ? 9.386 15.740 7.607 1.00 91.88 272 LEU A O 1
ATOM 2078 N N . LEU A 1 273 ? 10.078 17.840 7.319 1.00 94.00 273 LEU A N 1
ATOM 2079 C CA . LEU A 1 273 ? 9.456 18.371 8.536 1.00 94.00 273 LEU A CA 1
ATOM 2080 C C . LEU A 1 273 ? 7.969 17.978 8.681 1.00 94.00 273 LEU A C 1
ATOM 2082 O O . LEU A 1 273 ? 7.582 17.577 9.782 1.00 94.00 273 LEU A O 1
ATOM 2086 N N . PRO A 1 274 ? 7.133 17.979 7.618 1.00 93.12 274 PRO A N 1
ATOM 2087 C CA . PRO A 1 274 ? 5.746 17.524 7.724 1.00 93.12 274 PRO A CA 1
ATOM 2088 C C . PRO A 1 274 ? 5.596 16.066 8.188 1.00 93.12 274 PRO A C 1
ATOM 2090 O O . PRO A 1 274 ? 4.631 15.757 8.885 1.00 93.12 274 PRO A O 1
ATOM 2093 N N . LEU A 1 275 ? 6.550 15.178 7.870 1.00 92.94 275 LEU A N 1
ATOM 2094 C CA . LEU A 1 275 ? 6.574 13.802 8.380 1.00 92.94 275 LEU A CA 1
ATOM 2095 C C . LEU A 1 275 ? 6.785 13.783 9.897 1.00 92.94 275 LEU A C 1
ATOM 2097 O O . LEU A 1 275 ? 6.048 13.098 10.605 1.00 92.94 275 LEU A O 1
ATOM 2101 N N . TYR A 1 276 ? 7.759 14.545 10.401 1.00 94.25 276 TYR A N 1
ATOM 2102 C CA . TYR A 1 276 ? 8.044 14.629 11.838 1.00 94.25 276 TYR A CA 1
ATOM 2103 C C . TYR A 1 276 ? 6.869 15.233 12.611 1.00 94.25 276 TYR A C 1
ATOM 2105 O O . TYR A 1 276 ? 6.503 14.719 13.666 1.00 94.25 276 TYR A O 1
ATOM 2113 N N . LEU A 1 277 ? 6.230 16.273 12.067 1.00 93.56 277 LEU A N 1
ATOM 2114 C CA . LEU A 1 277 ? 5.036 16.876 12.663 1.00 93.56 277 LEU A CA 1
ATOM 2115 C C . LEU A 1 277 ? 3.850 15.903 12.668 1.00 93.56 277 LEU A C 1
ATOM 2117 O O . LEU A 1 277 ? 3.164 15.784 13.684 1.00 93.56 277 LEU A O 1
ATOM 2121 N N . LEU A 1 278 ? 3.628 15.168 11.571 1.00 92.12 278 LEU A N 1
ATOM 2122 C CA . LEU A 1 278 ? 2.589 14.138 11.497 1.00 92.12 278 LEU A CA 1
ATOM 2123 C C . LEU A 1 278 ? 2.842 13.020 12.515 1.00 92.12 278 LEU A C 1
ATOM 2125 O O . LEU A 1 278 ? 1.925 12.632 13.237 1.00 92.12 278 LEU A O 1
ATOM 2129 N N . ALA A 1 279 ? 4.081 12.534 12.603 1.00 93.12 279 ALA A N 1
ATOM 2130 C CA . ALA A 1 279 ? 4.484 11.496 13.543 1.00 93.12 279 ALA A CA 1
ATOM 2131 C C . ALA A 1 279 ? 4.334 11.953 15.000 1.00 93.12 279 ALA A C 1
ATOM 2133 O O . ALA A 1 279 ? 3.696 11.265 15.797 1.00 93.12 279 ALA A O 1
ATOM 2134 N N . GLY A 1 280 ? 4.853 13.136 15.339 1.00 93.94 280 GLY A N 1
ATOM 2135 C CA . GLY A 1 280 ? 4.732 13.727 16.670 1.00 93.94 280 GLY A CA 1
ATOM 2136 C C . GLY A 1 280 ? 3.275 13.968 17.062 1.00 93.94 280 GLY A C 1
ATOM 2137 O O . GLY A 1 280 ? 2.859 13.583 18.153 1.00 93.94 280 GLY A O 1
ATOM 2138 N N . GLY A 1 281 ? 2.466 14.512 16.149 1.00 91.88 281 GLY A N 1
ATOM 2139 C CA . GLY A 1 281 ? 1.029 14.700 16.352 1.00 91.88 281 GLY A CA 1
ATOM 2140 C C . GLY A 1 281 ? 0.282 13.379 16.554 1.00 91.88 281 GLY A C 1
ATOM 2141 O O . GLY A 1 281 ? -0.547 13.273 17.459 1.00 91.88 281 GLY A O 1
ATOM 2142 N N . ALA A 1 282 ? 0.601 12.349 15.766 1.00 90.62 282 ALA A N 1
ATOM 2143 C CA . ALA A 1 282 ? 0.012 11.019 15.901 1.00 90.62 282 ALA A CA 1
ATOM 2144 C C . ALA A 1 282 ? 0.371 10.365 17.246 1.00 90.62 282 ALA A C 1
ATOM 2146 O O . ALA A 1 282 ? -0.519 9.859 17.930 1.00 90.62 282 ALA A O 1
ATOM 2147 N N . LEU A 1 283 ? 1.641 10.425 17.663 1.00 93.75 283 LEU A N 1
ATOM 2148 C CA . LEU A 1 283 ? 2.104 9.906 18.955 1.00 93.75 283 LEU A CA 1
ATOM 2149 C C . LEU A 1 283 ? 1.500 10.677 20.134 1.00 93.75 283 LEU A C 1
ATOM 2151 O O . LEU A 1 283 ? 1.048 10.066 21.102 1.00 93.75 283 LEU A O 1
ATOM 2155 N N . TRP A 1 284 ? 1.422 12.005 20.038 1.00 93.12 284 TRP A N 1
ATOM 2156 C CA . TRP A 1 284 ? 0.786 12.846 21.051 1.00 93.12 284 TRP A CA 1
ATOM 2157 C C . TRP A 1 284 ? -0.705 12.519 21.205 1.00 93.12 284 TRP A C 1
ATOM 2159 O O . TRP A 1 284 ? -1.190 12.316 22.322 1.00 93.12 284 TRP A O 1
ATOM 2169 N N . LEU A 1 285 ? -1.436 12.385 20.090 1.00 89.38 285 LEU A N 1
ATOM 2170 C CA . LEU A 1 285 ? -2.844 11.978 20.097 1.00 89.38 285 LEU A CA 1
ATOM 2171 C C . LEU A 1 285 ? -3.031 10.570 20.665 1.00 89.38 285 LEU A C 1
ATOM 2173 O O . LEU A 1 285 ? -3.981 10.349 21.422 1.00 89.38 285 LEU A O 1
ATOM 2177 N N . LEU A 1 286 ? -2.139 9.639 20.318 1.00 90.69 286 LEU A N 1
ATOM 2178 C CA . LEU A 1 286 ? -2.140 8.274 20.833 1.00 90.69 286 LEU A CA 1
ATOM 2179 C C . LEU A 1 286 ? -1.924 8.253 22.347 1.00 90.69 286 LEU A C 1
ATOM 2181 O O . LEU A 1 286 ? -2.671 7.581 23.051 1.00 90.69 286 LEU A O 1
ATOM 2185 N N . GLY A 1 287 ? -0.953 9.017 22.854 1.00 91.94 287 GLY A N 1
ATOM 2186 C CA . GLY A 1 287 ? -0.672 9.137 24.285 1.00 91.94 287 GLY A CA 1
ATOM 2187 C C . GLY A 1 287 ? -1.848 9.739 25.052 1.00 91.94 287 GLY A C 1
ATOM 2188 O O . GLY A 1 287 ? -2.315 9.158 26.031 1.00 91.94 287 GLY A O 1
ATOM 2189 N N . ARG A 1 288 ? -2.402 10.855 24.558 1.00 92.38 288 ARG A N 1
ATOM 2190 C CA . ARG A 1 288 ? -3.522 11.559 25.205 1.00 92.38 288 ARG A CA 1
ATOM 2191 C C . ARG A 1 288 ? -4.831 10.768 25.171 1.00 92.38 288 ARG A C 1
ATOM 2193 O O . ARG A 1 288 ? -5.631 10.858 26.096 1.00 92.38 288 ARG A O 1
ATOM 2200 N N . ASN A 1 289 ? -5.064 9.998 24.109 1.00 89.50 289 ASN A N 1
ATOM 2201 C CA . ASN A 1 289 ? -6.326 9.295 23.874 1.00 89.50 289 ASN A CA 1
ATOM 2202 C C . ASN A 1 289 ? -6.162 7.773 23.804 1.00 89.50 289 ASN A C 1
ATOM 2204 O O . ASN A 1 289 ? -6.967 7.110 23.149 1.00 89.50 289 ASN A O 1
ATOM 2208 N N . ARG A 1 290 ? -5.164 7.196 24.484 1.00 88.44 290 ARG A N 1
ATOM 2209 C CA . ARG A 1 290 ? -4.805 5.771 24.353 1.00 88.44 290 ARG A CA 1
ATOM 2210 C C . ARG A 1 290 ? -5.996 4.825 24.494 1.00 88.44 290 ARG A C 1
ATOM 2212 O O . ARG A 1 290 ? -6.154 3.910 23.697 1.00 88.44 290 ARG A O 1
ATOM 2219 N N . ARG A 1 291 ? -6.880 5.088 25.463 1.00 88.00 291 ARG A N 1
ATOM 2220 C CA . ARG A 1 291 ? -8.083 4.276 25.735 1.00 88.00 291 ARG A CA 1
ATOM 2221 C C . ARG A 1 291 ? -9.113 4.277 24.595 1.00 88.00 291 ARG A C 1
ATOM 2223 O O . ARG A 1 291 ? -9.991 3.422 24.578 1.00 88.00 291 ARG A O 1
ATOM 2230 N N . ARG A 1 292 ? -9.035 5.228 23.657 1.00 85.38 292 ARG A N 1
ATOM 2231 C CA . ARG A 1 292 ? -9.929 5.302 22.488 1.00 85.38 292 ARG A CA 1
ATOM 2232 C C . ARG A 1 292 ? -9.482 4.407 21.335 1.00 85.38 292 ARG A C 1
ATOM 2234 O O . ARG A 1 292 ? -10.295 4.138 20.455 1.00 85.38 292 ARG A O 1
ATOM 2241 N N . PHE A 1 293 ? -8.224 3.972 21.337 1.00 88.12 293 PHE A N 1
ATOM 2242 C CA . PHE A 1 293 ? -7.651 3.120 20.303 1.00 88.12 293 PHE A CA 1
ATOM 2243 C C . PHE A 1 293 ? -7.523 1.690 20.812 1.00 88.12 293 PHE A C 1
ATOM 2245 O O . PHE A 1 293 ? -7.083 1.436 21.933 1.00 88.12 293 PHE A O 1
ATOM 2252 N N . THR A 1 294 ? -7.876 0.741 19.963 1.00 91.94 294 THR A N 1
ATOM 2253 C CA . THR A 1 294 ? -7.647 -0.684 20.202 1.00 91.94 294 THR A CA 1
ATOM 2254 C C . THR A 1 294 ? -6.149 -1.000 20.211 1.00 91.94 294 THR A C 1
ATOM 2256 O O . THR A 1 294 ? -5.347 -0.266 19.634 1.00 91.94 294 THR A O 1
ATOM 2259 N N . ALA A 1 295 ? -5.752 -2.121 20.824 1.00 93.94 295 ALA A N 1
ATOM 2260 C CA . ALA A 1 295 ? -4.351 -2.558 20.818 1.00 93.94 295 ALA A CA 1
ATOM 2261 C C . ALA A 1 295 ? -3.792 -2.712 19.391 1.00 93.94 295 ALA A C 1
ATOM 2263 O O . ALA A 1 295 ? -2.655 -2.331 19.134 1.00 93.94 295 ALA A O 1
ATOM 2264 N N . PHE A 1 296 ? -4.615 -3.198 18.454 1.00 95.31 296 PHE A N 1
ATOM 2265 C CA . PHE A 1 296 ? -4.235 -3.298 17.047 1.00 95.31 296 PHE A CA 1
ATOM 2266 C C . PHE A 1 296 ? -3.971 -1.921 16.431 1.00 95.31 296 PHE A C 1
ATOM 2268 O O . PHE A 1 296 ? -2.922 -1.728 15.837 1.00 95.31 296 PHE A O 1
ATOM 2275 N N . GLU A 1 297 ? -4.875 -0.951 16.608 1.00 93.56 297 GLU A N 1
ATOM 2276 C CA . GLU A 1 297 ? -4.687 0.411 16.082 1.00 93.56 297 GLU A CA 1
ATOM 2277 C C . GLU A 1 297 ? -3.418 1.071 16.645 1.00 93.56 297 GLU A C 1
ATOM 2279 O O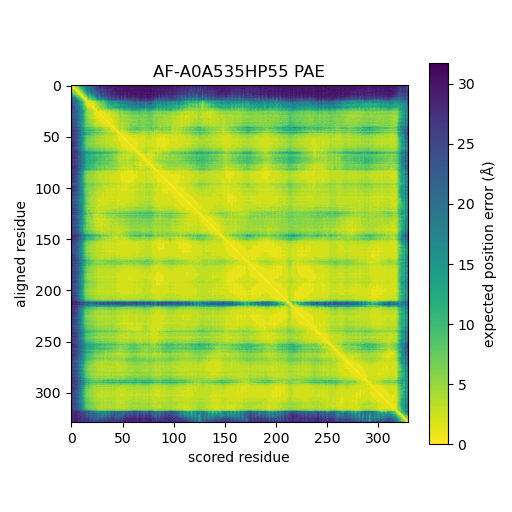 . GLU A 1 297 ? -2.684 1.709 15.894 1.00 93.56 297 GLU A O 1
ATOM 2284 N N . GLN A 1 298 ? -3.135 0.879 17.940 1.00 94.75 298 GLN A N 1
ATOM 2285 C CA . GLN A 1 298 ? -1.917 1.386 18.581 1.00 94.75 298 GLN A CA 1
ATOM 2286 C C . GLN A 1 298 ? -0.661 0.767 17.950 1.00 94.75 298 GLN A C 1
ATOM 2288 O O . GLN A 1 298 ? 0.220 1.490 17.492 1.00 94.75 298 GLN A O 1
ATOM 2293 N N . LEU A 1 299 ? -0.586 -0.566 17.894 1.00 96.38 299 LEU A N 1
ATOM 2294 C CA . LEU A 1 299 ? 0.595 -1.276 17.398 1.00 96.38 299 LEU A CA 1
ATOM 2295 C C . LEU A 1 299 ? 0.786 -1.115 15.886 1.00 96.38 299 LEU A C 1
ATOM 2297 O O . LEU A 1 299 ? 1.916 -0.955 15.439 1.00 96.38 299 LEU A O 1
ATOM 2301 N N . ALA A 1 300 ? -0.294 -1.090 15.103 1.00 95.62 300 ALA A N 1
ATOM 2302 C CA . ALA A 1 300 ? -0.234 -0.835 13.667 1.00 95.62 300 ALA A CA 1
ATOM 2303 C C . ALA A 1 300 ? 0.285 0.579 13.369 1.00 95.62 300 ALA A C 1
ATOM 2305 O O . ALA A 1 300 ? 1.141 0.740 12.504 1.00 95.62 300 ALA A O 1
ATOM 2306 N N . LEU A 1 301 ? -0.179 1.598 14.106 1.00 94.25 301 LEU A N 1
ATOM 2307 C CA . LEU A 1 301 ? 0.33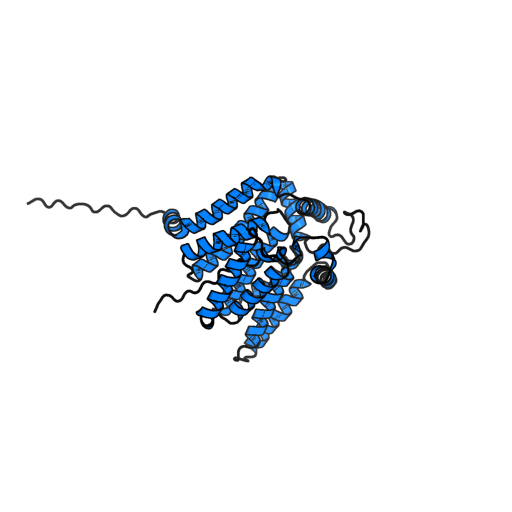3 2.964 13.965 1.00 94.25 301 LEU A CA 1
ATOM 2308 C C . LEU A 1 301 ? 1.823 3.041 14.319 1.00 94.25 301 LEU A C 1
ATOM 2310 O O . LEU A 1 301 ? 2.597 3.613 13.557 1.00 94.25 301 LEU A O 1
ATOM 2314 N N . LEU A 1 302 ? 2.234 2.438 15.439 1.00 95.75 302 LEU A N 1
ATOM 2315 C CA . LEU A 1 302 ? 3.639 2.405 15.854 1.00 95.75 302 LEU A CA 1
ATOM 2316 C C . LEU A 1 302 ? 4.522 1.665 14.842 1.00 95.75 302 LEU A C 1
ATOM 2318 O O . LEU A 1 302 ? 5.603 2.150 14.521 1.00 95.75 302 LEU A O 1
ATOM 2322 N N . LEU A 1 303 ? 4.050 0.540 14.298 1.00 95.81 303 LEU A N 1
ATOM 2323 C CA . LEU A 1 303 ? 4.747 -0.210 13.254 1.00 95.81 303 LEU A CA 1
ATOM 2324 C C . LEU A 1 303 ? 4.925 0.634 11.986 1.00 95.81 303 LEU A C 1
ATOM 2326 O O . LEU A 1 303 ? 6.030 0.720 11.460 1.00 95.81 303 LEU A O 1
ATOM 2330 N N . LEU A 1 304 ? 3.858 1.276 11.502 1.00 95.19 304 LEU A N 1
ATOM 2331 C CA . LEU A 1 304 ? 3.916 2.112 10.299 1.00 95.19 304 LEU A CA 1
ATOM 2332 C C . LEU A 1 304 ? 4.828 3.331 10.495 1.00 95.19 304 LEU A C 1
ATOM 2334 O O . LEU A 1 304 ? 5.590 3.666 9.590 1.00 95.19 304 LEU A O 1
ATOM 2338 N N . LEU A 1 305 ? 4.799 3.957 11.678 1.00 95.12 305 LEU A N 1
ATOM 2339 C CA . LEU A 1 305 ? 5.717 5.041 12.043 1.00 95.12 305 LEU A CA 1
ATOM 2340 C C . LEU A 1 305 ? 7.161 4.555 12.059 1.00 95.12 305 LEU A C 1
ATOM 2342 O O . LEU A 1 305 ? 7.997 5.142 11.379 1.00 95.12 305 LEU A O 1
ATOM 2346 N N . ALA A 1 306 ? 7.449 3.458 12.759 1.00 95.62 306 ALA A N 1
ATOM 2347 C CA . ALA A 1 306 ? 8.790 2.890 12.794 1.00 95.62 306 ALA A CA 1
ATOM 2348 C C . ALA A 1 306 ? 9.309 2.606 11.376 1.00 95.62 306 ALA A C 1
ATOM 2350 O O . ALA A 1 306 ? 10.403 3.037 11.025 1.00 95.62 306 ALA A O 1
ATOM 2351 N N . LEU A 1 307 ? 8.501 1.971 10.521 1.00 94.06 307 LEU A N 1
ATOM 2352 C CA . LEU A 1 307 ? 8.893 1.658 9.146 1.00 94.06 307 LEU A CA 1
ATOM 2353 C C . LEU A 1 307 ? 9.131 2.901 8.285 1.00 94.06 307 LEU A C 1
ATOM 2355 O O . LEU A 1 307 ? 10.070 2.900 7.487 1.00 94.06 307 LEU A O 1
ATOM 2359 N N . ALA A 1 308 ? 8.332 3.957 8.449 1.00 93.31 308 ALA A N 1
ATOM 2360 C CA . ALA A 1 308 ? 8.543 5.225 7.755 1.00 93.31 308 ALA A CA 1
ATOM 2361 C C . ALA A 1 308 ? 9.859 5.913 8.152 1.00 93.31 308 ALA A C 1
ATOM 2363 O O . ALA A 1 308 ? 10.477 6.563 7.314 1.00 93.31 308 ALA A O 1
ATOM 2364 N N . PHE A 1 309 ? 10.313 5.727 9.397 1.00 94.75 309 PHE A N 1
ATOM 2365 C CA . PHE A 1 309 ? 11.620 6.203 9.863 1.00 94.75 309 PHE A CA 1
ATOM 2366 C C . PHE A 1 309 ? 12.779 5.241 9.556 1.00 94.75 309 PHE A C 1
ATOM 2368 O O . PHE A 1 309 ? 13.935 5.645 9.626 1.00 94.75 309 PHE A O 1
ATOM 2375 N N . VAL A 1 310 ? 12.502 3.996 9.155 1.00 93.31 310 VAL A N 1
ATOM 2376 C CA . VAL A 1 310 ? 13.532 3.069 8.655 1.00 93.31 310 VAL A CA 1
ATOM 2377 C C . VAL A 1 310 ? 13.964 3.431 7.232 1.00 93.31 310 VAL A C 1
ATOM 2379 O O . VAL A 1 310 ? 15.155 3.362 6.931 1.00 93.31 310 VAL A O 1
ATOM 2382 N N . ALA A 1 311 ? 13.020 3.801 6.359 1.00 90.56 311 ALA A N 1
ATOM 2383 C CA . ALA A 1 311 ? 13.302 4.136 4.964 1.00 90.56 311 ALA A CA 1
ATOM 2384 C C . ALA A 1 311 ? 12.264 5.105 4.377 1.00 90.56 311 ALA A C 1
ATOM 2386 O O . ALA A 1 311 ? 11.060 4.899 4.546 1.00 90.56 311 ALA A O 1
ATOM 2387 N N . GLN A 1 312 ? 12.709 6.102 3.607 1.00 89.31 312 GLN A N 1
ATOM 2388 C CA . GLN A 1 312 ? 11.824 7.098 2.980 1.00 89.31 312 GLN A CA 1
ATOM 2389 C C . GLN A 1 312 ? 10.739 6.473 2.090 1.00 89.31 312 GLN A C 1
ATOM 2391 O O . GLN A 1 312 ? 9.595 6.928 2.085 1.00 89.31 312 GLN A O 1
ATOM 2396 N N . ARG A 1 313 ? 11.042 5.370 1.394 1.00 87.94 313 ARG A N 1
ATOM 2397 C CA . ARG A 1 313 ? 10.053 4.653 0.570 1.00 87.94 313 ARG A CA 1
ATOM 2398 C C . ARG A 1 313 ? 8.843 4.126 1.350 1.00 87.94 313 ARG A C 1
ATOM 2400 O O . ARG A 1 313 ? 7.808 3.838 0.749 1.00 87.94 313 ARG A O 1
ATOM 2407 N N . ASN A 1 314 ? 8.953 3.998 2.674 1.00 92.00 314 ASN A N 1
ATOM 2408 C CA . ASN A 1 314 ? 7.870 3.527 3.536 1.00 92.00 314 ASN A CA 1
ATOM 2409 C C . ASN A 1 314 ? 6.927 4.645 4.004 1.00 92.00 314 ASN A C 1
ATOM 2411 O O . ASN A 1 314 ? 5.859 4.341 4.534 1.00 92.00 314 ASN A O 1
ATOM 2415 N N . ILE A 1 315 ? 7.270 5.920 3.782 1.00 91.44 315 ILE A N 1
ATOM 2416 C CA . ILE A 1 315 ? 6.444 7.076 4.175 1.00 91.44 315 ILE A CA 1
ATOM 2417 C C . ILE A 1 315 ? 5.026 6.974 3.590 1.00 91.44 315 ILE A C 1
ATOM 2419 O O . ILE A 1 315 ? 4.049 7.336 4.240 1.00 91.44 315 ILE A O 1
ATOM 2423 N N . VAL A 1 316 ? 4.894 6.407 2.390 1.00 89.62 316 VAL A N 1
ATOM 2424 C CA . VAL A 1 316 ? 3.617 6.247 1.673 1.00 89.62 316 VAL A CA 1
ATOM 2425 C C . VAL A 1 316 ? 2.574 5.424 2.441 1.00 89.62 316 VAL A C 1
ATOM 2427 O O . VAL A 1 316 ? 1.373 5.583 2.222 1.00 89.62 316 VAL A O 1
ATOM 2430 N N . TRP A 1 317 ? 3.010 4.556 3.358 1.00 90.25 317 TRP A N 1
ATOM 2431 C CA . TRP A 1 317 ? 2.129 3.671 4.122 1.00 90.25 317 TRP A CA 1
ATOM 2432 C C . TRP A 1 317 ? 1.563 4.328 5.390 1.00 90.25 317 TRP A C 1
ATOM 2434 O O . TRP A 1 317 ? 0.667 3.770 6.020 1.00 90.25 317 TRP A O 1
ATOM 2444 N N . LEU A 1 318 ? 2.021 5.536 5.746 1.00 82.69 318 LEU A N 1
ATOM 2445 C CA . LEU A 1 318 ? 1.530 6.305 6.900 1.00 82.69 318 LEU A CA 1
ATOM 2446 C C . LEU A 1 318 ? 0.150 6.942 6.709 1.00 82.69 318 LEU A C 1
ATOM 2448 O O . LEU A 1 318 ? -0.296 7.723 7.545 1.00 82.69 318 LEU A O 1
ATOM 2452 N N . SER A 1 319 ? -0.567 6.597 5.645 1.00 62.31 319 SER A N 1
ATOM 2453 C CA . SER A 1 319 ? -1.837 7.221 5.282 1.00 62.31 319 SER A CA 1
ATOM 2454 C C . SER A 1 319 ? -3.000 6.951 6.250 1.00 62.31 319 SER A C 1
ATOM 2456 O O . SER A 1 319 ? -4.110 7.365 5.953 1.00 62.31 319 SER A O 1
ATOM 2458 N N . SER A 1 320 ? -2.807 6.320 7.415 1.00 47.47 320 SER A N 1
ATOM 2459 C CA . SER A 1 320 ? -3.896 6.038 8.361 1.00 47.47 320 SER A CA 1
ATOM 2460 C C . SER A 1 320 ? -4.336 7.291 9.140 1.00 47.47 320 SER A C 1
ATOM 2462 O O . SER A 1 320 ? -3.573 7.810 9.959 1.00 47.47 320 SER A O 1
ATOM 2464 N N . PRO A 1 321 ? -5.580 7.774 8.975 1.00 42.78 321 PRO A N 1
ATOM 2465 C CA . PRO A 1 321 ? -6.122 8.810 9.831 1.00 42.78 321 PRO A CA 1
ATOM 2466 C C . PRO A 1 321 ? -6.472 8.172 11.174 1.00 42.78 321 PRO A C 1
ATOM 2468 O O . PRO A 1 321 ? -7.474 7.463 11.306 1.00 42.78 321 PRO A O 1
ATOM 2471 N N . ALA A 1 322 ? -5.661 8.451 12.193 1.00 39.31 322 ALA A N 1
ATOM 2472 C CA . ALA A 1 322 ? -5.996 8.168 13.582 1.00 39.31 322 ALA A CA 1
ATOM 2473 C C . ALA A 1 322 ? -7.210 9.025 13.992 1.00 39.31 322 ALA A C 1
ATOM 2475 O O . ALA A 1 322 ? -7.091 10.120 14.535 1.00 39.31 322 ALA A O 1
ATOM 2476 N N . SER A 1 323 ? -8.413 8.553 13.676 1.00 37.97 323 SER A N 1
ATOM 2477 C CA . SER A 1 323 ? -9.659 9.235 14.000 1.00 37.97 323 SER A CA 1
ATOM 2478 C C . SER A 1 323 ? -10.217 8.730 15.326 1.00 37.97 323 SER A C 1
ATOM 2480 O O . SER A 1 323 ? -10.693 7.598 15.434 1.00 37.97 323 SER A O 1
ATOM 2482 N N . SER A 1 324 ? -10.206 9.604 16.335 1.00 39.44 324 SER A N 1
ATOM 2483 C CA . SER A 1 324 ? -11.008 9.420 17.539 1.00 39.44 324 SER A CA 1
ATOM 2484 C C . SER A 1 324 ? -12.404 10.004 17.306 1.00 39.44 324 SER A C 1
ATOM 2486 O O . SER A 1 324 ? -12.555 11.225 17.249 1.00 39.44 324 SER A O 1
ATOM 2488 N N . SER A 1 325 ? -13.435 9.163 17.214 1.00 36.00 325 SER A N 1
ATOM 2489 C CA . SER A 1 325 ? -14.815 9.621 17.388 1.00 36.00 325 SER A CA 1
ATOM 2490 C C . SER A 1 325 ? -15.563 8.765 18.418 1.00 36.00 325 SER A C 1
ATOM 2492 O O . SER A 1 325 ? -15.997 7.639 18.189 1.00 36.00 325 SER A O 1
ATOM 2494 N N . ARG A 1 326 ? -15.673 9.341 19.615 1.00 36.59 326 ARG A N 1
ATOM 2495 C CA . ARG A 1 326 ? -16.885 9.323 20.438 1.00 36.59 326 ARG A CA 1
ATOM 2496 C C . ARG A 1 326 ? -17.051 10.740 20.975 1.00 36.59 326 ARG A C 1
ATOM 2498 O O . ARG A 1 326 ? -16.713 11.039 22.110 1.00 36.59 326 ARG A O 1
ATOM 2505 N N . LEU A 1 327 ? -17.484 11.638 20.098 1.00 39.78 327 LEU A N 1
ATOM 2506 C CA . LEU A 1 327 ? -18.274 12.792 20.511 1.00 39.78 327 LEU A CA 1
ATOM 2507 C C . LEU A 1 327 ? -19.723 12.373 20.295 1.00 39.78 327 LEU A C 1
ATOM 2509 O O . LEU A 1 327 ? -20.260 12.578 19.209 1.00 39.78 327 LEU A O 1
ATOM 2513 N N . ARG A 1 328 ? -20.289 11.673 21.281 1.00 35.12 328 ARG A N 1
ATOM 2514 C CA . ARG A 1 328 ? -21.727 11.619 21.574 1.00 35.12 328 ARG A CA 1
ATOM 2515 C C . ARG A 1 328 ? -21.951 10.754 22.815 1.00 35.12 328 ARG A C 1
ATOM 2517 O O . ARG A 1 328 ? -21.808 9.536 22.733 1.00 35.12 328 ARG A O 1
ATOM 2524 N N . ARG A 1 329 ? -22.386 11.469 23.857 1.00 34.81 329 ARG A N 1
ATOM 2525 C CA . ARG A 1 329 ? -22.857 11.064 25.187 1.00 34.81 329 ARG A CA 1
ATOM 2526 C C . ARG A 1 329 ? -21.765 10.607 26.140 1.00 34.81 329 ARG A C 1
ATOM 2528 O O . ARG A 1 329 ? -21.179 9.531 25.909 1.00 34.81 329 ARG A O 1
#

Foldseek 3Di:
DDDDPPDDDDPDPDPPVVVCCVQQVLVVVLLVVLLVVLLVCLVVQADDQLVVLQVLLVCCVPPNDDQFDPDDDVGGRPGDDLQANVLSVVLNVLCVVPNPSSSSVVLSVLLSLLLVLQLVLLVVQPFGSVLSSVLSNLLSLLCCVQVSHRHLCSNCSNLLSVLVSLLVCCLVPNDPSNCVNLVSLLVVSSRDLCSVLSLVLQLLSLVVQCVPPPVDVVSPVSSVCSNVSSVQSNQSDPCRCVSVVVNCCVVVPPCCVVVPVQQAFDDDDPSCVSVVVLLVVVVVCCVVPVVQDDPSRSVSLVVLNVVCRRGSNSSNSNSHDPDRDDPDD

Nearest PDB structures (foldseek):
  6s7o-assembly1_A  TM=6.479E-01  e=1.251E-03  Homo sapiens

Solvent-accessible surface area (backbone atoms only — not comparable to full-atom values): 17664 Å² total; per-residue (Å²): 137,86,83,82,81,78,79,76,78,78,80,75,80,70,55,73,64,58,60,45,44,73,64,36,38,64,39,53,47,50,55,47,52,48,51,51,55,48,60,73,45,40,82,82,19,63,46,72,61,30,54,48,29,35,54,50,7,47,43,37,74,75,75,41,80,64,67,39,34,83,84,48,85,92,49,50,74,36,80,37,84,68,51,33,49,54,29,13,33,52,39,24,52,35,27,74,75,50,36,70,63,42,36,49,50,46,33,55,51,31,48,53,49,19,51,48,53,44,49,52,52,28,47,77,46,52,32,51,54,67,59,49,26,57,52,44,52,54,46,50,53,50,29,53,70,51,56,51,51,39,42,43,61,33,69,42,42,38,52,50,40,52,41,52,52,36,51,61,46,29,78,78,54,76,56,79,69,43,61,56,42,38,64,50,37,21,52,29,30,26,25,24,86,68,32,59,58,54,28,51,52,42,26,50,47,12,51,52,44,44,67,39,90,66,73,47,69,65,36,41,51,53,11,47,49,34,32,53,40,28,58,52,16,58,32,51,42,100,58,29,76,56,42,54,54,52,50,49,63,62,76,70,43,70,65,45,44,78,77,35,72,52,49,26,52,66,64,98,40,85,88,44,40,62,58,55,51,50,51,52,51,50,52,50,50,44,67,77,43,44,90,80,47,52,72,60,58,52,51,52,51,51,50,38,52,52,45,23,55,54,15,33,58,36,46,55,69,56,65,71,70,89,50,82,53,84,90,74,135